Protein AF-A0A2K3J4A5-F1 (afdb_monomer_lite)

pLDDT: mean 82.46, std 16.64, range [32.19, 98.12]

Sequence (317 aa):
MNFMKFYKQIKHLFIRFWRSDNSKVSLLRDVFVAFLFVFIILIALWTYTGQWFAAPMVAIESGSMEHPNPPYGRIGTIDAGDMVLLVKVNNKRDVIPYSTSDYYNYGKKGDVVVYHPDGDVDEDQIIHRAMCWIEVEIENSNTFYTIEEYGIIRQNASEPLYIPECGIWNWAGNSSVVFDGKPGQNHYQKFTHSGFITKGDNPVSNRACDQLGGICDQLVKVEWISGKASGELPWIGTINLFFNDVFGGKDTLKNVHGDSIQCLVILIVILVSIPIGLDLYGYFKNKKEPIENNKPSSEEKPLEKKLDDELFEKFKK

Foldseek 3Di:
DDPVVVVVVVVVVVVCLVPPPDPVSVVVVVVVVVVVVVVVVLVVLCVQAVDNPADQKDAALAQLQPDPDDQQGDDQADAHLKMFGFHAQDDPVVWFAQLRFPDDGRRGGTWWFWFDAQLDPVDDIDIFGFHFKWAWDADPNWIFTDTVSVPGHRHTQQFFDPDVVQVRHGQHPPDQDDDPPDRQVRLSDRAPGIATFTFGNYCVQTVHTCCSNVNHVHHGHSSRTSGITDDMDQNNSLVVVVCCCVPVVDDRNVNHDPSSVVVVVVVVCVVVVVVVVVVVVVVVVVVPDDPPPPDPPPPPDPPVVVVVVVVVVVVPD

Secondary structure (DSSP, 8-state):
--HHHHHHHHHHHHHHHHT---HHHHHHHHHHHHHHHHHHHHHHHHHHH--SSS-SEEE--SGGG--S--TT--TTS--TT-EEEEEPP-SGGGS--TTT--SEETTEES-EEEE-GGG-SSSPPEEEEEEEEEEEEEETTEEEEEEGGGTEEEEETTSPEEEGGGTEEEE-TT-----TTS----------S-EEEEE-S-TTT-SS-HHHHTS-SS-B-GGGEEEEEEEEETTTHHHHHHHHHHHH----GGGS-HHHHHHHHHHHHHHHHHHHHHHHHHHHHHHHS-S-S----TTS-SHHHHHHHHHHHHT--

Radius of gyration: 31.52 Å; chains: 1; bounding box: 50×58×105 Å

Structure (mmCIF, N/CA/C/O backbone):
data_AF-A0A2K3J4A5-F1
#
_entry.id   AF-A0A2K3J4A5-F1
#
loop_
_atom_site.group_PDB
_atom_site.id
_atom_site.type_symbol
_atom_site.label_atom_id
_atom_site.label_alt_id
_atom_site.label_comp_id
_atom_site.label_asym_id
_atom_site.label_entity_id
_atom_site.label_seq_id
_atom_site.pdbx_PDB_ins_code
_atom_site.Cartn_x
_atom_site.Cartn_y
_atom_site.Cartn_z
_atom_site.occupancy
_atom_site.B_iso_or_equiv
_atom_site.auth_seq_id
_atom_site.auth_comp_id
_atom_site.auth_asym_id
_atom_site.auth_atom_id
_atom_site.pdbx_PDB_model_num
ATOM 1 N N . MET A 1 1 ? 15.813 29.195 42.697 1.00 53.03 1 MET A N 1
ATOM 2 C CA . MET A 1 1 ? 14.547 28.526 43.079 1.00 53.03 1 MET A CA 1
ATOM 3 C C . MET A 1 1 ? 14.817 27.027 43.129 1.00 53.03 1 MET A C 1
ATOM 5 O O . MET A 1 1 ? 15.285 26.480 42.144 1.00 53.03 1 MET A O 1
ATOM 9 N N . ASN A 1 2 ? 14.708 26.409 44.308 1.00 71.62 2 ASN A N 1
ATOM 10 C CA . ASN A 1 2 ? 15.314 25.104 44.601 1.00 71.62 2 ASN A CA 1
ATOM 11 C C . ASN A 1 2 ? 14.527 23.965 43.917 1.00 71.62 2 ASN A C 1
ATOM 13 O O . ASN A 1 2 ? 13.342 23.796 44.214 1.00 71.62 2 ASN A O 1
ATOM 17 N N . PHE A 1 3 ? 15.164 23.199 43.022 1.00 73.06 3 PHE A N 1
ATOM 18 C CA . PHE A 1 3 ? 14.554 22.105 42.239 1.00 73.06 3 PHE A CA 1
ATOM 19 C C . PHE A 1 3 ? 13.761 21.126 43.123 1.00 73.06 3 PHE A C 1
ATOM 21 O O . PHE A 1 3 ? 12.664 20.692 42.781 1.00 73.06 3 PHE A O 1
ATOM 28 N N . MET A 1 4 ? 14.256 20.886 44.339 1.00 74.38 4 MET A N 1
ATOM 29 C CA . MET A 1 4 ? 13.609 20.039 45.341 1.00 74.38 4 MET A CA 1
ATOM 30 C C . MET A 1 4 ? 12.290 20.609 45.888 1.00 74.38 4 MET A C 1
ATOM 32 O O . MET A 1 4 ? 11.368 19.842 46.158 1.00 74.38 4 MET A O 1
ATOM 36 N N . LYS A 1 5 ? 12.155 21.938 46.029 1.00 73.19 5 LYS A N 1
ATOM 37 C CA . LYS A 1 5 ? 10.882 22.586 46.415 1.00 73.19 5 LYS A CA 1
ATOM 38 C C . LYS A 1 5 ? 9.861 22.513 45.278 1.00 73.19 5 LYS A C 1
ATOM 40 O O . LYS A 1 5 ? 8.700 22.209 45.538 1.00 73.19 5 LYS A O 1
ATOM 45 N N . PHE A 1 6 ? 10.311 22.728 44.042 1.00 75.06 6 PHE A N 1
ATOM 46 C CA . PHE A 1 6 ? 9.478 22.641 42.841 1.00 75.06 6 PHE A CA 1
ATOM 47 C C . PHE A 1 6 ? 8.934 21.219 42.627 1.00 75.06 6 PHE A C 1
ATOM 49 O O . PHE A 1 6 ? 7.726 21.030 42.504 1.00 75.06 6 PHE A O 1
ATOM 56 N N . TYR A 1 7 ? 9.795 20.200 42.719 1.00 78.38 7 TYR A N 1
ATOM 57 C CA . TYR A 1 7 ? 9.392 18.793 42.629 1.00 78.38 7 TYR A CA 1
ATOM 58 C C . TYR A 1 7 ? 8.371 18.401 43.707 1.00 78.38 7 TYR A C 1
ATOM 60 O O . TYR A 1 7 ? 7.374 17.737 43.422 1.00 78.38 7 TYR A O 1
ATOM 68 N N . LYS A 1 8 ? 8.574 18.847 44.954 1.00 76.12 8 LYS A N 1
ATOM 69 C CA . LYS A 1 8 ? 7.655 18.553 46.066 1.00 76.12 8 LYS A CA 1
ATOM 70 C C . LYS A 1 8 ? 6.287 19.216 45.865 1.00 76.12 8 LYS A C 1
ATOM 72 O O . LYS A 1 8 ? 5.270 18.590 46.159 1.00 76.12 8 LYS A O 1
ATOM 77 N N . GLN A 1 9 ? 6.258 20.441 45.330 1.00 74.44 9 GLN A N 1
ATOM 78 C CA . GLN A 1 9 ? 5.020 21.132 44.954 1.00 74.44 9 GLN A CA 1
ATOM 79 C C . GLN A 1 9 ? 4.285 20.410 43.824 1.00 74.44 9 GLN A C 1
ATOM 81 O O . GLN A 1 9 ? 3.095 20.150 43.975 1.00 74.44 9 GLN A O 1
ATOM 86 N N . ILE A 1 10 ? 4.980 20.013 42.753 1.00 77.00 10 ILE A N 1
ATOM 87 C CA . ILE A 1 10 ? 4.382 19.247 41.648 1.00 77.00 10 ILE A CA 1
ATOM 88 C C . ILE A 1 10 ? 3.826 17.916 42.146 1.00 77.00 10 ILE A C 1
ATOM 90 O O . ILE A 1 10 ? 2.682 17.588 41.852 1.00 77.00 10 ILE A O 1
ATOM 94 N N . LYS A 1 11 ? 4.588 17.170 42.954 1.00 79.44 11 LYS A N 1
ATOM 95 C CA . LYS A 1 11 ? 4.145 15.885 43.512 1.00 79.44 11 LYS A CA 1
ATOM 96 C C . LYS A 1 11 ? 2.878 16.038 44.357 1.00 79.44 11 LYS A C 1
ATOM 98 O O . LYS A 1 11 ? 1.961 15.230 44.243 1.00 79.44 11 LYS A O 1
ATOM 103 N N . HIS A 1 12 ? 2.811 17.074 45.193 1.00 74.56 12 HIS A N 1
ATOM 104 C CA . HIS A 1 12 ? 1.629 17.349 46.006 1.00 74.56 12 HIS A CA 1
ATOM 105 C C . HIS A 1 12 ? 0.425 17.764 45.146 1.00 74.56 12 HIS A C 1
ATOM 107 O O . HIS A 1 12 ? -0.688 17.297 45.383 1.00 74.56 12 HIS A O 1
ATOM 113 N N . LEU A 1 13 ? 0.646 18.592 44.118 1.00 71.62 13 LEU A N 1
ATOM 114 C CA . LEU A 1 13 ? -0.389 18.982 43.158 1.00 71.62 13 LEU A CA 1
ATOM 115 C C . LEU A 1 13 ? -0.913 17.771 42.371 1.00 71.62 13 LEU A C 1
ATOM 117 O O . LEU A 1 13 ? -2.119 17.631 42.210 1.00 71.62 13 LEU A O 1
ATOM 121 N N . PHE A 1 14 ? -0.023 16.867 41.955 1.00 76.75 14 PHE A N 1
ATOM 122 C CA . PHE A 1 14 ? -0.341 15.645 41.216 1.00 76.75 14 PHE A CA 1
ATOM 123 C C . PHE A 1 14 ? -1.180 14.668 42.046 1.00 76.75 14 PHE A C 1
ATOM 125 O O . PHE A 1 14 ? -2.208 14.187 41.580 1.00 76.75 14 PHE A O 1
ATOM 132 N N . ILE A 1 15 ? -0.795 14.418 43.304 1.00 75.44 15 ILE A N 1
ATOM 133 C CA . ILE A 1 15 ? -1.573 13.559 44.213 1.00 75.44 15 ILE A CA 1
ATOM 134 C C . ILE A 1 15 ? -2.952 14.170 44.473 1.00 75.44 15 ILE A C 1
ATOM 136 O O . ILE A 1 15 ? -3.951 13.451 44.464 1.00 75.44 15 ILE A O 1
ATOM 140 N N . ARG A 1 16 ? -3.016 15.492 44.677 1.00 71.56 16 ARG A N 1
ATOM 141 C CA . ARG A 1 16 ? -4.276 16.204 44.907 1.00 71.56 16 ARG A CA 1
ATOM 142 C C . ARG A 1 16 ? -5.171 16.191 43.670 1.00 71.56 16 ARG A C 1
ATOM 144 O O . ARG A 1 16 ? -6.371 16.048 43.829 1.00 71.56 16 ARG A O 1
ATOM 151 N N . PHE A 1 17 ? -4.601 16.306 42.473 1.00 77.19 17 PHE A N 1
ATOM 152 C CA . PHE A 1 17 ? -5.322 16.198 41.205 1.00 77.19 17 PHE A CA 1
ATOM 153 C C . PHE A 1 17 ? -5.895 14.792 40.998 1.00 77.19 17 PHE A C 1
ATOM 155 O O . PHE A 1 17 ? -7.079 14.653 40.712 1.00 77.19 17 PHE A O 1
ATOM 162 N N . TRP A 1 18 ? -5.091 13.745 41.217 1.00 76.75 18 TRP A N 1
ATOM 163 C CA . TRP A 1 18 ? -5.548 12.366 41.029 1.00 76.75 18 TRP A CA 1
ATOM 164 C C . TRP A 1 18 ? -6.617 11.969 42.059 1.00 76.75 18 TRP A C 1
ATOM 166 O O . TRP A 1 18 ? -7.612 11.350 41.701 1.00 76.75 18 TRP A O 1
ATOM 176 N N . ARG A 1 19 ? -6.457 12.368 43.327 1.00 76.38 19 ARG A N 1
ATOM 177 C CA . ARG A 1 19 ? -7.351 11.983 44.436 1.00 76.38 19 ARG A CA 1
ATOM 178 C C . ARG A 1 19 ? -8.469 12.986 44.745 1.00 76.38 19 ARG A C 1
ATOM 180 O O . ARG A 1 19 ? -9.057 12.904 45.815 1.00 76.38 19 ARG A O 1
ATOM 187 N N . SER A 1 20 ? -8.720 13.983 43.896 1.00 76.81 20 SER A N 1
ATOM 188 C CA . SER A 1 20 ? -9.764 14.968 44.199 1.00 76.81 20 SER A CA 1
ATOM 189 C C . SER A 1 20 ? -11.158 14.401 43.935 1.00 76.81 20 SER A C 1
ATOM 191 O O . SER A 1 20 ? -11.449 14.003 42.812 1.00 76.81 20 SER A O 1
ATOM 193 N N . ASP A 1 21 ? -12.037 14.493 44.933 1.00 72.50 21 ASP A N 1
ATOM 194 C CA . ASP A 1 21 ? -13.474 14.197 44.803 1.00 72.50 21 ASP A CA 1
ATOM 195 C C . ASP A 1 21 ? -14.285 15.385 44.236 1.00 72.50 21 ASP A C 1
ATOM 197 O O . ASP A 1 21 ? -15.512 15.352 44.166 1.00 72.50 21 ASP A O 1
ATOM 201 N N . ASN A 1 22 ? -13.621 16.480 43.842 1.00 85.50 22 ASN A N 1
ATOM 202 C CA . ASN A 1 22 ? -14.290 17.645 43.267 1.00 85.50 22 ASN A CA 1
ATOM 203 C C . ASN A 1 22 ? -14.716 17.355 41.820 1.00 85.50 22 ASN A C 1
ATOM 205 O O . ASN A 1 22 ? -13.876 17.030 40.979 1.00 85.50 22 ASN A O 1
ATOM 209 N N . SER A 1 23 ? -15.998 17.562 41.508 1.00 81.81 23 SER A N 1
ATOM 210 C CA . SER A 1 23 ? -16.584 17.287 40.188 1.00 81.81 23 SER A CA 1
ATOM 211 C C . SER A 1 23 ? -15.837 17.951 39.025 1.00 81.81 23 SER A C 1
ATOM 213 O O . SER A 1 23 ? -15.613 17.313 37.998 1.00 81.81 23 SER A O 1
ATOM 215 N N . LYS A 1 24 ? -15.373 19.200 39.188 1.00 85.19 24 LYS A N 1
ATOM 216 C CA . LYS A 1 24 ? -14.607 19.913 38.148 1.00 85.19 24 LYS A CA 1
ATOM 217 C C . LYS A 1 24 ? -13.223 19.302 37.922 1.00 85.19 24 LYS A C 1
ATOM 219 O O . LYS A 1 24 ? -12.748 19.266 36.791 1.00 85.19 24 LYS A O 1
ATOM 224 N N . VAL A 1 25 ? -12.574 18.837 38.993 1.00 83.94 25 VAL A N 1
ATOM 225 C CA . VAL A 1 25 ? -11.239 18.220 38.924 1.00 83.94 25 VAL A CA 1
ATOM 226 C C . VAL A 1 25 ? -11.331 16.811 38.341 1.00 83.94 25 VAL A C 1
ATOM 228 O O . VAL A 1 25 ? -10.484 16.455 37.529 1.00 83.94 25 VAL A O 1
ATOM 231 N N . SER A 1 26 ? -12.385 16.056 38.675 1.00 81.94 26 SER A N 1
ATOM 232 C CA . SER A 1 26 ? -12.667 14.757 38.051 1.00 81.94 26 SER A CA 1
ATOM 233 C C . SER A 1 26 ? -12.867 14.900 36.546 1.00 81.94 26 SER A C 1
ATOM 235 O O . SER A 1 26 ? -12.169 14.241 35.789 1.00 81.94 26 SER A O 1
ATOM 237 N N . LEU A 1 27 ? -13.727 15.825 36.100 1.00 85.75 27 LEU A N 1
ATOM 238 C CA . LEU A 1 27 ? -13.963 16.045 34.670 1.00 85.75 27 LEU A CA 1
ATOM 239 C C . LEU A 1 27 ? -12.672 16.428 33.932 1.00 85.75 27 LEU A C 1
ATOM 241 O O . LEU A 1 27 ? -12.382 15.887 32.868 1.00 85.75 27 LEU A O 1
ATOM 245 N N . LEU A 1 28 ? -11.861 17.324 34.507 1.00 89.25 28 LEU A N 1
ATOM 246 C CA . LEU A 1 28 ? -10.575 17.711 33.921 1.00 89.25 28 LEU A CA 1
ATOM 247 C C . LEU A 1 28 ? -9.589 16.533 33.849 1.00 89.25 28 LEU A C 1
ATOM 249 O O . LEU A 1 28 ? -8.870 16.399 32.859 1.00 89.25 28 LEU A O 1
ATOM 253 N N . ARG A 1 29 ? -9.551 15.681 34.881 1.00 85.94 29 ARG A N 1
ATOM 254 C CA . ARG A 1 29 ? -8.750 14.450 34.896 1.00 85.94 29 ARG A CA 1
ATOM 255 C C . ARG A 1 29 ? -9.202 13.490 33.808 1.00 85.94 29 ARG A C 1
ATOM 257 O O . ARG A 1 29 ? -8.349 12.981 33.094 1.00 85.94 29 ARG A O 1
ATOM 264 N N . ASP A 1 30 ? -10.501 13.277 33.659 1.00 87.81 30 ASP A N 1
ATOM 265 C CA . ASP A 1 30 ? -11.045 12.321 32.696 1.00 87.81 30 ASP A CA 1
ATOM 266 C C . ASP A 1 30 ? -10.759 12.781 31.255 1.00 87.81 30 ASP A C 1
ATOM 268 O O . ASP A 1 30 ? -10.263 12.002 30.441 1.00 87.81 30 ASP A O 1
ATOM 272 N N . VAL A 1 31 ? -10.932 14.079 30.972 1.00 92.00 31 VAL A N 1
ATOM 273 C CA . VAL A 1 31 ? -10.523 14.698 29.700 1.00 92.00 31 VAL A CA 1
ATOM 274 C C . VAL A 1 31 ? -9.019 14.530 29.466 1.00 92.00 31 VAL A C 1
ATOM 276 O O . VAL A 1 31 ? -8.607 14.088 28.396 1.00 92.00 31 VAL A O 1
ATOM 279 N N . PHE A 1 32 ? -8.184 14.830 30.464 1.00 91.25 32 PHE A N 1
ATOM 280 C CA . PHE A 1 32 ? -6.732 14.681 30.348 1.00 91.25 32 PHE A CA 1
ATOM 281 C C . PHE A 1 32 ? -6.304 13.227 30.096 1.00 91.25 32 PHE A C 1
ATOM 283 O O . PHE A 1 32 ? -5.435 12.986 29.262 1.00 91.25 32 PHE A O 1
ATOM 290 N N . VAL A 1 33 ? -6.912 12.256 30.782 1.00 90.19 33 VAL A N 1
ATOM 291 C CA . VAL A 1 33 ? -6.638 10.825 30.582 1.00 90.19 33 VAL A CA 1
ATOM 292 C C . VAL A 1 33 ? -7.043 10.389 29.175 1.00 90.19 33 VAL A C 1
ATOM 294 O O . VAL A 1 33 ? -6.267 9.692 28.525 1.00 90.19 33 VAL A O 1
ATOM 297 N N . ALA A 1 34 ? -8.197 10.838 28.673 1.00 90.38 34 ALA A N 1
ATOM 298 C CA . ALA A 1 34 ? -8.616 10.568 27.299 1.00 90.38 34 ALA A CA 1
ATOM 299 C C . ALA A 1 34 ? -7.615 11.139 26.277 1.00 90.38 34 ALA A C 1
ATOM 301 O O . ALA A 1 34 ? -7.177 10.419 25.379 1.00 90.38 34 ALA A O 1
ATOM 302 N N . PHE A 1 35 ? -7.177 12.391 26.453 1.00 94.25 35 PHE A N 1
ATOM 303 C CA . PHE A 1 35 ? -6.134 12.990 25.612 1.00 94.25 35 PHE A CA 1
ATOM 304 C C . PHE A 1 35 ? -4.814 12.219 25.682 1.00 94.25 35 PHE A C 1
ATOM 306 O O . PHE A 1 35 ? -4.204 11.965 24.646 1.00 94.25 35 PHE A O 1
ATOM 313 N N . LEU A 1 36 ? -4.374 11.824 26.880 1.00 93.38 36 LEU A N 1
ATOM 314 C CA . LEU A 1 36 ? -3.142 11.060 27.065 1.00 93.38 36 LEU A CA 1
ATOM 315 C C . LEU A 1 36 ? -3.220 9.697 26.372 1.00 93.38 36 LEU A C 1
ATOM 317 O O . LEU A 1 36 ? -2.254 9.280 25.740 1.00 93.38 36 LEU A O 1
ATOM 321 N N . PHE A 1 37 ? -4.363 9.018 26.459 1.00 93.44 37 PHE A N 1
ATOM 322 C CA . PHE A 1 37 ? -4.581 7.739 25.794 1.00 93.44 37 PHE A CA 1
ATOM 323 C C . PHE A 1 37 ? -4.487 7.868 24.267 1.00 93.44 37 PHE A C 1
ATOM 325 O O . PHE A 1 37 ? -3.727 7.133 23.638 1.00 93.44 37 PHE A O 1
ATOM 332 N N . VAL A 1 38 ? -5.175 8.854 23.678 1.00 92.19 38 VAL A N 1
ATOM 333 C CA . VAL A 1 38 ? -5.072 9.151 22.237 1.00 92.19 38 VAL A CA 1
ATOM 334 C C . VAL A 1 38 ? -3.631 9.489 21.856 1.00 92.19 38 VAL A C 1
ATOM 336 O O . VAL A 1 38 ? -3.110 8.966 20.876 1.00 92.19 38 VAL A O 1
ATOM 339 N N . PHE A 1 39 ? -2.953 10.311 22.655 1.00 92.81 39 PHE A N 1
ATOM 340 C CA . PHE A 1 39 ? -1.567 10.696 22.410 1.00 92.81 39 PHE A CA 1
ATOM 341 C C . PHE A 1 39 ? -0.606 9.498 22.428 1.00 92.81 39 PHE A C 1
ATOM 343 O O . PHE A 1 39 ? 0.280 9.414 21.581 1.00 92.81 39 PHE A O 1
ATOM 350 N N . ILE A 1 40 ? -0.806 8.538 23.338 1.00 94.81 40 ILE A N 1
ATOM 351 C CA . ILE A 1 40 ? -0.034 7.286 23.377 1.00 94.81 40 ILE A CA 1
ATOM 352 C C . ILE A 1 40 ? -0.249 6.478 22.094 1.00 94.81 40 ILE A C 1
ATOM 354 O O . ILE A 1 40 ? 0.727 5.995 21.522 1.00 94.81 40 ILE A O 1
ATOM 358 N N . ILE A 1 41 ? -1.492 6.360 21.617 1.00 91.88 41 ILE A N 1
ATOM 359 C CA . ILE A 1 41 ? -1.796 5.658 20.361 1.00 91.88 41 ILE A CA 1
ATOM 360 C C . ILE A 1 41 ? -1.112 6.349 19.177 1.00 91.88 41 ILE A C 1
ATOM 362 O O . ILE A 1 41 ? -0.466 5.679 18.374 1.00 91.88 41 ILE A O 1
ATOM 366 N N . LEU A 1 42 ? -1.195 7.679 19.089 1.00 89.88 42 LEU A N 1
ATOM 367 C CA . LEU A 1 42 ? -0.552 8.448 18.020 1.00 89.88 42 LEU A CA 1
ATOM 368 C C . LEU A 1 42 ? 0.974 8.289 18.036 1.00 89.88 42 LEU A C 1
ATOM 370 O O . LEU A 1 42 ? 1.569 8.078 16.984 1.00 89.88 42 LEU A O 1
ATOM 374 N N . ILE A 1 43 ? 1.611 8.318 19.213 1.00 91.88 43 ILE A N 1
ATOM 375 C CA . ILE A 1 43 ? 3.053 8.054 19.339 1.00 91.88 43 ILE A CA 1
ATOM 376 C C . ILE A 1 43 ? 3.391 6.620 18.933 1.00 91.88 43 ILE A C 1
ATOM 378 O O . ILE A 1 43 ? 4.403 6.410 18.267 1.00 91.88 43 ILE A O 1
ATOM 382 N N . ALA A 1 44 ? 2.583 5.633 19.327 1.00 91.19 44 ALA A N 1
ATOM 383 C CA . ALA A 1 44 ? 2.812 4.238 18.963 1.00 91.19 44 ALA A CA 1
ATOM 384 C C . ALA A 1 44 ? 2.727 4.040 17.442 1.00 91.19 44 ALA A C 1
ATOM 386 O O . ALA A 1 44 ? 3.639 3.460 16.852 1.00 91.19 44 ALA A O 1
ATOM 387 N N . LEU A 1 45 ? 1.692 4.596 16.801 1.00 90.25 45 LEU A N 1
ATOM 388 C CA . LEU A 1 45 ? 1.541 4.596 15.345 1.00 90.25 45 LEU A CA 1
ATOM 389 C C . LEU A 1 45 ? 2.701 5.315 14.664 1.00 90.25 45 LEU A C 1
ATOM 391 O O . LEU A 1 45 ? 3.274 4.779 13.720 1.00 90.25 45 LEU A O 1
ATOM 395 N N . TRP A 1 46 ? 3.090 6.489 15.159 1.00 91.00 46 TRP A N 1
ATOM 396 C CA . TRP A 1 46 ? 4.222 7.234 14.619 1.00 91.00 46 TRP A CA 1
ATOM 397 C C . TRP A 1 46 ? 5.537 6.456 14.743 1.00 91.00 46 TRP A C 1
ATOM 399 O O . TRP A 1 46 ? 6.304 6.388 13.789 1.00 91.00 46 TRP A O 1
ATOM 409 N N . THR A 1 47 ? 5.784 5.825 15.891 1.00 92.69 47 THR A N 1
ATOM 410 C CA . THR A 1 47 ? 6.997 5.028 16.129 1.00 92.69 47 THR A CA 1
ATOM 411 C C . THR A 1 47 ? 7.048 3.810 15.209 1.00 92.69 47 THR A C 1
ATOM 413 O O . THR A 1 47 ? 8.121 3.445 14.738 1.00 92.69 47 THR A O 1
ATOM 416 N N . TYR A 1 48 ? 5.896 3.191 14.939 1.00 92.62 48 TYR A N 1
ATOM 417 C CA . TYR A 1 48 ? 5.794 2.033 14.055 1.00 92.62 48 TYR A CA 1
ATOM 418 C C . TYR A 1 48 ? 5.920 2.407 12.569 1.00 92.62 48 TYR A C 1
ATOM 420 O O . TYR A 1 48 ? 6.666 1.774 11.830 1.00 92.62 48 TYR A O 1
ATOM 428 N N . THR A 1 49 ? 5.207 3.447 12.131 1.00 92.50 49 THR A N 1
ATOM 429 C CA . THR A 1 49 ? 5.107 3.838 10.712 1.00 92.50 49 THR A CA 1
ATOM 430 C C . THR A 1 49 ? 6.199 4.802 10.258 1.00 92.50 49 THR A C 1
ATOM 432 O O . THR A 1 49 ? 6.517 4.867 9.073 1.00 92.50 49 THR A O 1
ATOM 435 N N . GLY A 1 50 ? 6.767 5.594 11.167 1.00 90.75 50 GLY A N 1
ATOM 436 C CA . GLY A 1 50 ? 7.658 6.707 10.840 1.00 90.75 50 GLY A CA 1
ATOM 437 C C . GLY A 1 50 ? 6.953 7.919 10.209 1.00 90.75 50 GLY A C 1
ATOM 438 O O . GLY A 1 50 ? 7.633 8.846 9.761 1.00 90.75 50 GLY A O 1
ATOM 439 N N . GLN A 1 51 ? 5.615 7.939 10.172 1.00 86.50 51 GLN A N 1
ATOM 440 C CA . GLN A 1 51 ? 4.795 8.982 9.544 1.00 86.50 51 GLN A CA 1
ATOM 441 C C . GLN A 1 51 ? 4.239 9.935 10.619 1.00 86.50 51 GLN A C 1
ATOM 443 O O . GLN A 1 51 ? 3.307 9.588 11.335 1.00 86.50 51 GLN A O 1
ATOM 448 N N . TRP A 1 52 ? 4.841 11.120 10.807 1.00 70.38 52 TRP A N 1
ATOM 449 C CA . TRP A 1 52 ? 4.426 12.049 11.885 1.00 70.38 52 TRP A CA 1
ATOM 450 C C . TRP A 1 52 ? 3.128 12.807 11.547 1.00 70.38 52 TRP A C 1
ATOM 452 O O . TRP A 1 52 ? 2.289 13.008 12.419 1.00 70.38 52 TRP A O 1
ATOM 462 N N . PHE A 1 53 ? 2.964 13.242 10.292 1.00 69.69 53 PHE A N 1
ATOM 463 C CA . PHE A 1 53 ? 1.806 14.037 9.839 1.00 69.69 53 PHE A CA 1
ATOM 464 C C . PHE A 1 53 ? 1.114 13.482 8.586 1.00 69.69 53 PHE A C 1
ATOM 466 O O . PHE A 1 53 ? 0.077 14.008 8.193 1.00 69.69 53 PHE A O 1
ATOM 473 N N . ALA A 1 54 ? 1.675 12.452 7.949 1.00 73.00 54 ALA A N 1
ATOM 474 C CA . ALA A 1 54 ? 1.025 11.785 6.827 1.00 73.00 54 ALA A CA 1
ATOM 475 C C . ALA A 1 54 ? -0.001 10.773 7.346 1.00 73.00 54 ALA A C 1
ATOM 477 O O . ALA A 1 54 ? 0.157 10.261 8.456 1.00 73.00 54 ALA A O 1
ATOM 478 N N . ALA A 1 55 ? -1.030 10.481 6.547 1.00 74.56 55 ALA A N 1
ATOM 479 C CA . ALA A 1 55 ? -2.012 9.453 6.869 1.00 74.56 55 ALA A CA 1
ATOM 480 C C . ALA A 1 55 ? -1.289 8.102 7.051 1.00 74.56 55 ALA A C 1
ATOM 482 O O . ALA A 1 55 ? -0.773 7.552 6.078 1.00 74.56 55 ALA A O 1
ATOM 483 N N . PRO A 1 56 ? -1.212 7.558 8.281 1.00 82.12 56 PRO A N 1
ATOM 484 C CA . PRO A 1 56 ? -0.459 6.335 8.548 1.00 82.12 56 PRO A CA 1
ATOM 485 C C . PRO A 1 56 ? -1.211 5.087 8.073 1.00 82.12 56 PRO A C 1
ATOM 487 O O . PRO A 1 56 ? -0.703 3.980 8.224 1.00 82.12 56 PRO A O 1
ATOM 490 N N . MET A 1 57 ? -2.434 5.253 7.564 1.00 90.00 57 MET A N 1
ATOM 491 C CA . MET A 1 57 ? -3.326 4.190 7.123 1.00 90.00 57 MET A CA 1
ATOM 492 C C . MET A 1 57 ? -4.137 4.640 5.912 1.00 90.00 57 MET A C 1
ATOM 494 O O . MET A 1 57 ? -4.531 5.805 5.839 1.00 90.00 57 MET A O 1
ATOM 498 N N . VAL A 1 58 ? -4.440 3.701 5.019 1.00 91.44 58 VAL A N 1
ATOM 499 C CA . VAL A 1 58 ? -5.307 3.905 3.849 1.00 91.44 58 VAL A CA 1
ATOM 500 C C . VAL A 1 58 ? -6.407 2.851 3.806 1.00 91.44 58 VAL A C 1
ATOM 502 O O . VAL A 1 58 ? -6.199 1.718 4.241 1.00 91.44 58 VAL A O 1
ATOM 505 N N . ALA A 1 59 ? -7.586 3.235 3.315 1.00 92.56 59 ALA A N 1
ATOM 506 C CA . ALA A 1 59 ? -8.686 2.308 3.062 1.00 92.56 59 ALA A CA 1
ATOM 507 C C . ALA A 1 59 ? -8.586 1.770 1.630 1.00 92.56 59 ALA A C 1
ATOM 509 O O . ALA A 1 59 ? -8.308 2.530 0.705 1.00 92.56 59 ALA A O 1
ATOM 510 N N . ILE A 1 60 ? -8.814 0.473 1.452 1.00 92.06 60 ILE A N 1
ATOM 511 C CA . ILE A 1 60 ? -8.703 -0.183 0.147 1.00 92.06 60 ILE A CA 1
ATOM 512 C C . ILE A 1 60 ? -10.024 -0.058 -0.604 1.00 92.06 60 ILE A C 1
ATOM 514 O O . ILE A 1 60 ? -11.020 -0.655 -0.205 1.00 92.06 60 ILE A O 1
ATOM 518 N N . GLU A 1 61 ? -10.031 0.715 -1.691 1.00 89.19 61 GLU A N 1
ATOM 519 C CA . GLU A 1 61 ? -11.258 1.037 -2.436 1.00 89.19 61 GLU A CA 1
ATOM 520 C C . GLU A 1 61 ? -11.599 0.029 -3.548 1.00 89.19 61 GLU A C 1
ATOM 522 O O . GLU A 1 61 ? -12.745 -0.032 -4.000 1.00 89.19 61 GLU A O 1
ATOM 527 N N . SER A 1 62 ? -10.618 -0.746 -4.028 1.00 88.31 62 SER A N 1
ATOM 528 C CA . SER A 1 62 ? -10.778 -1.612 -5.202 1.00 88.31 62 SER A CA 1
ATOM 529 C C . SER A 1 62 ? -10.178 -3.002 -5.013 1.00 88.31 62 SER A C 1
ATOM 531 O O . SER A 1 62 ? -9.243 -3.194 -4.239 1.00 88.31 62 SER A O 1
ATOM 533 N N . GLY A 1 63 ? -10.689 -3.959 -5.787 1.00 86.75 63 GLY A N 1
ATOM 534 C CA . GLY A 1 63 ? -10.247 -5.350 -5.763 1.00 86.75 63 GLY A CA 1
ATOM 535 C C . GLY A 1 63 ? -8.999 -5.655 -6.600 1.00 86.75 63 GLY A C 1
ATOM 536 O O . GLY A 1 63 ? -8.798 -6.804 -6.992 1.00 86.75 63 GLY A O 1
ATOM 537 N N . SER A 1 64 ? -8.163 -4.664 -6.938 1.00 88.94 64 SER A N 1
ATOM 538 C CA . SER A 1 64 ? -6.962 -4.884 -7.770 1.00 88.94 64 SER A CA 1
ATOM 539 C C . SER A 1 64 ? -5.893 -5.741 -7.081 1.00 88.94 64 SER A C 1
ATOM 541 O O . SER A 1 64 ? -5.067 -6.370 -7.746 1.00 88.94 64 SER A O 1
ATOM 543 N N . MET A 1 65 ? -5.930 -5.801 -5.750 1.00 91.19 65 MET A N 1
ATOM 544 C CA . MET A 1 65 ? -5.047 -6.622 -4.922 1.00 91.19 65 MET A CA 1
ATOM 545 C C . MET A 1 65 ? -5.674 -7.953 -4.487 1.00 91.19 65 MET A C 1
ATOM 547 O O . MET A 1 65 ? -4.991 -8.774 -3.880 1.00 91.19 65 MET A O 1
ATOM 551 N N . GLU A 1 66 ? -6.933 -8.205 -4.858 1.00 87.38 66 GLU A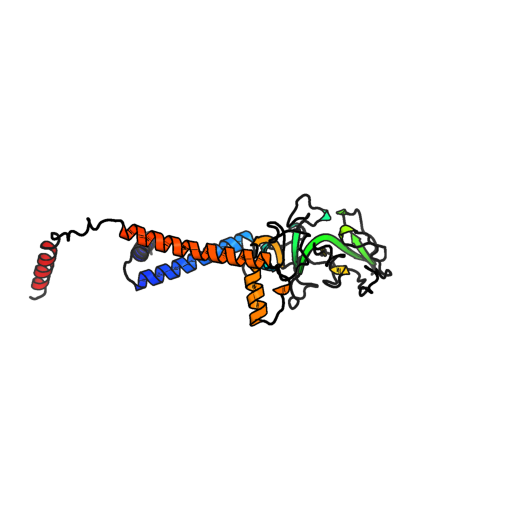 N 1
ATOM 552 C CA . GLU A 1 66 ? -7.660 -9.400 -4.431 1.00 87.38 66 GLU A CA 1
ATOM 553 C C . GLU A 1 66 ? -7.082 -10.684 -5.030 1.00 87.38 66 GLU A C 1
ATOM 555 O O . GLU A 1 66 ? -6.675 -10.765 -6.196 1.00 87.38 66 GLU A O 1
ATOM 560 N N . HIS A 1 67 ? -7.125 -11.744 -4.231 1.00 81.25 67 HIS A N 1
ATOM 561 C CA . HIS A 1 67 ? -6.760 -13.088 -4.654 1.00 81.25 67 HIS A CA 1
ATOM 562 C C . HIS A 1 67 ? -8.005 -13.967 -4.837 1.00 81.25 67 HIS A C 1
ATOM 564 O O . HIS A 1 67 ? -9.002 -13.793 -4.140 1.00 81.25 67 HIS A O 1
ATOM 570 N N . PRO A 1 68 ? -7.970 -14.959 -5.745 1.00 71.38 68 PRO A N 1
ATOM 571 C CA . PRO A 1 68 ? -9.127 -15.809 -5.984 1.00 71.38 68 PRO A CA 1
ATOM 572 C C . PRO A 1 68 ? -9.544 -16.605 -4.736 1.00 71.38 68 PRO A C 1
ATOM 574 O O . PRO A 1 68 ? -8.720 -17.257 -4.090 1.00 71.38 68 PRO A O 1
ATOM 577 N N . ASN A 1 69 ? -10.857 -16.623 -4.489 1.00 65.19 69 ASN A N 1
ATOM 578 C CA . ASN A 1 69 ? -11.576 -17.484 -3.544 1.00 65.19 69 ASN A CA 1
ATOM 579 C C . ASN A 1 69 ? -11.065 -17.473 -2.087 1.00 65.19 69 ASN A C 1
ATOM 581 O O . ASN A 1 69 ? -10.442 -18.439 -1.616 1.00 65.19 69 ASN A O 1
ATOM 585 N N . PRO A 1 70 ? -11.470 -16.453 -1.322 1.00 55.72 70 PRO A N 1
ATOM 586 C CA . PRO A 1 70 ? -11.833 -16.681 0.071 1.00 55.72 70 PRO A CA 1
ATOM 587 C C . PRO A 1 70 ? -13.243 -16.180 0.416 1.00 55.72 70 PRO A C 1
ATOM 589 O O . PRO A 1 70 ? -13.578 -15.047 0.092 1.00 55.72 70 PRO A O 1
ATOM 592 N N . PRO A 1 71 ? -14.070 -16.984 1.108 1.00 53.66 71 PRO A N 1
ATOM 593 C CA . PRO A 1 71 ? -15.214 -16.430 1.814 1.00 53.66 71 PRO A CA 1
ATOM 594 C C . PRO A 1 71 ? -14.683 -15.591 2.991 1.00 53.66 71 PRO A C 1
ATOM 596 O O . PRO A 1 71 ? -13.814 -16.065 3.726 1.00 53.66 71 PRO A O 1
ATOM 599 N N . TYR A 1 72 ? -15.225 -14.388 3.168 1.00 60.31 72 TYR A N 1
ATOM 600 C CA . TYR A 1 72 ? -14.987 -13.409 4.244 1.00 60.31 72 TYR A CA 1
ATOM 601 C C . TYR A 1 72 ? -13.738 -12.513 4.125 1.00 60.31 72 TYR A C 1
ATOM 603 O O . TYR A 1 72 ? -13.375 -11.861 5.110 1.00 60.31 72 TYR A O 1
ATOM 611 N N . GLY A 1 73 ? -13.087 -12.471 2.957 1.00 63.31 73 GLY A N 1
ATOM 612 C CA . GLY A 1 73 ? -11.751 -11.878 2.815 1.00 63.31 73 GLY A CA 1
ATOM 613 C C . GLY A 1 73 ? -10.686 -12.728 3.523 1.00 63.31 73 GLY A C 1
ATOM 614 O O . GLY A 1 73 ? -10.974 -13.482 4.461 1.00 63.31 73 GLY A O 1
ATOM 615 N N . ARG A 1 74 ? -9.441 -12.702 3.050 1.00 71.44 74 ARG A N 1
ATOM 616 C CA . ARG A 1 74 ? -8.358 -13.478 3.674 1.00 71.44 74 ARG A CA 1
ATOM 617 C C . ARG A 1 74 ? -7.593 -12.588 4.638 1.00 71.44 74 ARG A C 1
ATOM 619 O O . ARG A 1 74 ? -6.968 -11.621 4.239 1.00 71.44 74 ARG A O 1
ATOM 626 N N . ILE A 1 75 ? -7.552 -12.996 5.906 1.00 73.81 75 ILE A N 1
ATOM 627 C CA . ILE A 1 75 ? -6.555 -12.446 6.827 1.00 73.81 75 ILE A CA 1
ATOM 628 C C . ILE A 1 75 ? -5.169 -12.774 6.252 1.00 73.81 75 ILE A C 1
ATOM 630 O O . ILE A 1 75 ? -4.850 -13.941 5.996 1.00 73.81 75 ILE A O 1
ATOM 634 N N . GLY A 1 76 ? -4.358 -11.747 6.054 1.00 78.81 76 GLY A N 1
ATOM 635 C CA . GLY A 1 76 ? -3.061 -11.783 5.403 1.00 78.81 76 GLY A CA 1
ATOM 636 C C . GLY A 1 76 ? -3.124 -11.550 3.895 1.00 78.81 76 GLY A C 1
ATOM 637 O O . GLY A 1 76 ? -2.204 -12.004 3.210 1.00 78.81 76 GLY A O 1
ATOM 638 N N . THR A 1 77 ? -4.172 -10.908 3.371 1.00 86.44 77 THR A N 1
ATOM 639 C CA . THR A 1 77 ? -4.267 -10.370 2.002 1.00 86.44 77 THR A CA 1
ATOM 640 C C . THR A 1 77 ? -4.899 -8.981 2.014 1.00 86.44 77 THR A C 1
ATOM 642 O O . THR A 1 77 ? -5.504 -8.579 2.994 1.00 86.44 77 THR A O 1
ATOM 645 N N . ILE A 1 78 ? -4.736 -8.232 0.923 1.00 88.69 78 ILE A N 1
ATOM 646 C CA . ILE A 1 78 ? -5.315 -6.892 0.790 1.00 88.69 78 ILE A CA 1
ATOM 647 C C . ILE A 1 78 ? -6.594 -7.016 -0.032 1.00 88.69 78 ILE A C 1
ATOM 649 O O . ILE A 1 78 ? -6.519 -7.152 -1.255 1.00 88.69 78 ILE A O 1
ATOM 653 N N . ASP A 1 79 ? -7.740 -6.951 0.640 1.00 90.00 79 ASP A N 1
ATOM 654 C CA . ASP A 1 79 ? -9.054 -7.008 0.007 1.00 90.00 79 ASP A CA 1
ATOM 655 C C . ASP A 1 79 ? -9.762 -5.641 0.082 1.00 90.00 79 ASP A C 1
ATOM 657 O O . ASP A 1 79 ? -9.457 -4.781 0.919 1.00 90.00 79 ASP A O 1
ATOM 661 N N . ALA A 1 80 ? -10.721 -5.405 -0.819 1.00 89.62 80 ALA A N 1
ATOM 662 C CA . ALA A 1 80 ? -11.528 -4.191 -0.775 1.00 89.62 80 ALA A CA 1
ATOM 663 C C . ALA A 1 80 ? -12.295 -4.097 0.557 1.00 89.62 80 ALA A C 1
ATOM 665 O O . ALA A 1 80 ? -12.952 -5.047 0.989 1.00 89.62 80 ALA A O 1
ATOM 666 N N . GLY A 1 81 ? -12.235 -2.928 1.198 1.00 89.06 81 GLY A N 1
ATOM 667 C CA . GLY A 1 81 ? -12.819 -2.702 2.522 1.00 89.06 81 GLY A CA 1
ATOM 668 C C . GLY A 1 81 ? -11.866 -2.941 3.696 1.00 89.06 81 GLY A C 1
ATOM 669 O O . GLY A 1 81 ? -12.252 -2.679 4.838 1.00 89.06 81 GLY A O 1
ATOM 670 N N . ASP A 1 82 ? -10.622 -3.350 3.457 1.00 92.25 82 ASP A N 1
ATOM 671 C CA . ASP A 1 82 ? -9.592 -3.392 4.495 1.00 92.25 82 ASP A CA 1
ATOM 672 C C . ASP A 1 82 ? -8.968 -2.015 4.740 1.00 92.25 82 ASP A C 1
ATOM 674 O O . ASP A 1 82 ? -9.084 -1.084 3.934 1.00 92.25 82 ASP A O 1
ATOM 678 N N . MET A 1 83 ? -8.300 -1.873 5.884 1.00 92.81 83 MET A N 1
ATOM 679 C CA . MET A 1 83 ? -7.437 -0.730 6.167 1.00 92.81 83 MET A CA 1
ATOM 680 C C . MET A 1 83 ? -5.995 -1.198 6.345 1.00 92.81 83 MET A C 1
ATOM 682 O O . MET A 1 83 ? -5.728 -2.116 7.113 1.00 92.81 83 MET A O 1
ATOM 686 N N . VAL A 1 84 ? -5.058 -0.561 5.649 1.00 93.19 84 VAL A N 1
ATOM 687 C CA . VAL A 1 84 ? -3.650 -0.975 5.613 1.00 93.19 84 VAL A CA 1
ATOM 688 C C . VAL A 1 84 ? -2.772 0.113 6.209 1.00 93.19 84 VAL A C 1
ATOM 690 O O . VAL A 1 84 ? -2.904 1.285 5.860 1.00 93.19 84 VAL A O 1
ATOM 693 N N . LEU A 1 85 ? -1.871 -0.278 7.109 1.00 94.00 85 LEU A N 1
ATOM 694 C CA . LEU A 1 85 ? -0.879 0.602 7.724 1.00 94.00 85 LEU A CA 1
ATOM 695 C C . LEU A 1 85 ? 0.282 0.862 6.760 1.00 94.00 85 LEU A C 1
ATOM 697 O O . LEU A 1 85 ? 0.785 -0.058 6.118 1.00 94.00 85 LEU A O 1
ATOM 701 N N . LEU A 1 86 ? 0.742 2.109 6.692 1.00 94.88 86 LEU A N 1
ATOM 702 C CA . LEU A 1 86 ? 1.812 2.541 5.799 1.00 94.88 86 LEU A CA 1
ATOM 703 C C . LEU A 1 86 ? 3.077 2.884 6.576 1.00 94.88 86 LEU A C 1
ATOM 705 O O . LEU A 1 86 ? 3.124 3.859 7.322 1.00 94.88 86 LEU A O 1
ATOM 709 N N . VAL A 1 87 ? 4.133 2.108 6.354 1.00 95.25 87 VAL A N 1
ATOM 710 C CA . VAL A 1 87 ? 5.478 2.388 6.862 1.00 95.25 87 VAL A CA 1
ATOM 711 C C . VAL A 1 87 ? 6.230 3.247 5.854 1.00 95.25 87 VAL A C 1
ATOM 713 O O . VAL A 1 87 ? 6.207 2.993 4.650 1.00 95.25 87 VAL A O 1
ATOM 716 N N . LYS A 1 88 ? 6.910 4.281 6.342 1.00 95.19 88 LYS A N 1
ATOM 717 C CA . LYS A 1 88 ? 7.652 5.227 5.513 1.00 95.19 88 LYS A CA 1
ATOM 718 C C . LYS A 1 88 ? 8.764 4.538 4.720 1.00 95.19 88 LYS A C 1
ATOM 720 O O . LYS A 1 88 ? 9.572 3.801 5.280 1.00 95.19 88 LYS A O 1
ATOM 725 N N . VAL A 1 89 ? 8.835 4.859 3.432 1.00 95.56 89 VAL A N 1
ATOM 726 C CA . VAL A 1 89 ? 9.917 4.462 2.526 1.00 95.56 89 VAL A CA 1
ATOM 727 C C . VAL A 1 89 ? 10.808 5.681 2.310 1.00 95.56 89 VAL A C 1
ATOM 729 O O . VAL A 1 89 ? 10.325 6.732 1.904 1.00 95.56 89 VAL A O 1
ATOM 732 N N . ASN A 1 90 ? 12.102 5.572 2.614 1.00 94.62 90 ASN A N 1
ATOM 733 C CA . ASN A 1 90 ? 13.062 6.660 2.400 1.00 94.62 90 ASN A CA 1
ATOM 734 C C . ASN A 1 90 ? 13.992 6.367 1.219 1.00 94.62 90 ASN A C 1
ATOM 736 O O . ASN A 1 90 ? 14.486 7.294 0.585 1.00 94.62 90 ASN A O 1
ATOM 740 N N . ASN A 1 91 ? 14.259 5.088 0.935 1.00 96.31 91 ASN A N 1
ATOM 741 C CA . ASN A 1 91 ? 15.182 4.656 -0.114 1.00 96.31 91 ASN A CA 1
ATOM 742 C C . ASN A 1 91 ? 14.672 3.404 -0.837 1.00 96.31 91 ASN A C 1
ATOM 744 O O . ASN A 1 91 ? 13.874 2.646 -0.290 1.00 96.31 91 ASN A O 1
ATOM 748 N N . LYS A 1 92 ? 15.238 3.105 -2.021 1.00 95.12 92 LYS A N 1
ATOM 749 C CA . LYS A 1 92 ? 14.902 1.885 -2.787 1.00 95.12 92 LYS A CA 1
ATOM 750 C C . LYS A 1 92 ? 15.058 0.595 -1.972 1.00 95.12 92 LYS A C 1
ATOM 752 O O . LYS A 1 92 ? 14.311 -0.347 -2.167 1.00 95.12 92 LYS A O 1
ATOM 757 N N . ARG A 1 93 ? 16.014 0.564 -1.036 1.00 95.81 93 ARG A N 1
ATOM 758 C CA . ARG A 1 93 ? 16.319 -0.613 -0.202 1.00 95.81 93 ARG A CA 1
ATOM 759 C C . ARG A 1 93 ? 15.256 -0.915 0.855 1.00 95.81 93 ARG A C 1
ATOM 761 O O . ARG A 1 93 ? 15.268 -2.009 1.405 1.00 95.81 93 ARG A O 1
ATOM 768 N N . ASP A 1 94 ? 14.370 0.035 1.148 1.00 96.56 94 ASP A N 1
ATOM 769 C CA . ASP A 1 94 ? 13.312 -0.155 2.145 1.00 96.56 94 ASP A CA 1
ATOM 770 C C . ASP A 1 94 ? 12.140 -0.980 1.579 1.00 96.56 94 ASP A C 1
ATOM 772 O O . ASP A 1 94 ? 11.285 -1.437 2.339 1.00 96.56 94 ASP A O 1
ATOM 776 N N . VAL A 1 95 ? 12.102 -1.181 0.258 1.00 97.69 95 VAL A N 1
ATOM 777 C CA . VAL A 1 95 ? 11.096 -1.968 -0.461 1.00 97.69 95 VAL A CA 1
ATOM 778 C C . VAL A 1 95 ? 11.785 -3.180 -1.072 1.00 97.69 95 VAL A C 1
ATOM 780 O O . VAL A 1 95 ? 12.719 -3.036 -1.860 1.00 97.69 95 VAL A O 1
ATOM 783 N N . ILE A 1 96 ? 11.322 -4.377 -0.722 1.00 97.56 96 ILE A N 1
ATOM 784 C CA . ILE A 1 96 ? 11.845 -5.626 -1.280 1.00 97.56 96 ILE A CA 1
ATOM 785 C C . ILE A 1 96 ? 10.873 -6.092 -2.372 1.00 97.56 96 ILE A C 1
ATOM 787 O O . ILE A 1 96 ? 9.777 -6.550 -2.043 1.00 97.56 96 ILE A O 1
ATOM 791 N N . PRO A 1 97 ? 11.215 -5.951 -3.664 1.00 97.56 97 PRO A N 1
ATOM 792 C CA . PRO A 1 97 ? 10.311 -6.303 -4.752 1.00 97.56 97 PRO A CA 1
ATOM 793 C C . PRO A 1 97 ? 10.102 -7.819 -4.881 1.00 97.56 97 PRO A C 1
ATOM 795 O O . PRO A 1 97 ? 10.875 -8.629 -4.370 1.00 97.56 97 PRO A O 1
ATOM 798 N N . TYR A 1 98 ? 9.062 -8.209 -5.617 1.00 97.19 98 TYR A N 1
ATOM 799 C CA . TYR A 1 98 ? 8.730 -9.601 -5.926 1.00 97.19 98 TYR A CA 1
ATOM 800 C C . TYR A 1 98 ? 9.929 -10.386 -6.485 1.00 97.19 98 TYR A C 1
ATOM 802 O O . TYR A 1 98 ? 10.147 -11.527 -6.080 1.00 97.19 98 TYR A O 1
ATOM 810 N N . SER A 1 99 ? 10.714 -9.775 -7.379 1.00 95.94 99 SER A N 1
ATOM 811 C CA . SER A 1 99 ? 11.848 -10.414 -8.056 1.00 95.94 99 SER A CA 1
ATOM 812 C C . SER A 1 99 ? 12.991 -10.825 -7.123 1.00 95.94 99 SER A C 1
ATOM 814 O O . SER A 1 99 ? 13.686 -11.791 -7.424 1.00 95.94 99 SER A O 1
ATOM 816 N N . THR A 1 100 ? 13.183 -10.133 -5.994 1.00 95.56 100 THR A N 1
ATOM 817 C CA . THR A 1 100 ? 14.259 -10.421 -5.022 1.00 95.56 100 THR A CA 1
ATOM 818 C C . THR A 1 100 ? 13.768 -11.050 -3.725 1.00 95.56 100 THR A C 1
ATOM 820 O O . THR A 1 100 ? 14.579 -11.470 -2.904 1.00 95.56 100 THR A O 1
ATOM 823 N N . SER A 1 101 ? 12.456 -11.079 -3.493 1.00 96.00 101 SER A N 1
ATOM 824 C CA . SER A 1 101 ? 11.916 -11.461 -2.194 1.00 96.00 101 SER A CA 1
ATOM 825 C C . SER A 1 101 ? 11.887 -12.976 -1.967 1.00 96.00 101 SER A C 1
ATOM 827 O O . SER A 1 101 ? 11.368 -13.764 -2.770 1.00 96.00 101 SER A O 1
ATOM 829 N N . ASP A 1 102 ? 12.356 -13.363 -0.782 1.00 94.88 102 ASP A N 1
ATOM 830 C CA . ASP A 1 102 ? 12.265 -14.725 -0.252 1.00 94.88 102 ASP A CA 1
ATOM 831 C C . ASP A 1 102 ? 11.106 -14.919 0.735 1.00 94.88 102 ASP A C 1
ATOM 833 O O . ASP A 1 102 ? 10.835 -16.045 1.158 1.00 94.88 102 ASP A O 1
ATOM 837 N N . TYR A 1 103 ? 10.391 -13.850 1.092 1.00 93.81 103 TYR A N 1
ATOM 838 C CA . TYR A 1 103 ? 9.241 -13.914 1.993 1.00 93.81 103 TYR A CA 1
ATOM 839 C C . TYR A 1 103 ? 7.939 -13.594 1.267 1.00 93.81 103 TYR A C 1
ATOM 841 O O . TYR A 1 103 ? 7.920 -13.008 0.187 1.00 93.81 103 TYR A O 1
ATOM 849 N N . TYR A 1 104 ? 6.834 -13.987 1.894 1.00 91.75 104 TYR A N 1
ATOM 850 C CA . TYR A 1 104 ? 5.489 -13.693 1.425 1.00 91.75 104 TYR A CA 1
ATOM 851 C C . TYR A 1 104 ? 4.882 -12.583 2.274 1.00 91.75 104 TYR A C 1
ATOM 853 O O . TYR A 1 104 ? 4.979 -12.611 3.500 1.00 91.75 104 TYR A O 1
ATOM 861 N N . ASN A 1 105 ? 4.247 -11.628 1.609 1.00 91.81 105 ASN A N 1
ATOM 862 C CA . ASN A 1 105 ? 3.481 -10.553 2.208 1.00 91.81 105 ASN A CA 1
ATOM 863 C C . ASN A 1 105 ? 2.196 -10.355 1.400 1.00 91.81 105 ASN A C 1
ATOM 865 O O . ASN A 1 105 ? 2.232 -10.271 0.166 1.00 91.81 105 ASN A O 1
ATOM 869 N N . TYR A 1 106 ? 1.061 -10.318 2.091 1.00 91.19 106 TYR A N 1
ATOM 870 C CA . TYR A 1 106 ? -0.264 -10.257 1.472 1.00 91.19 106 TYR A CA 1
ATOM 871 C C . TYR A 1 106 ? -0.474 -11.345 0.403 1.00 91.19 106 TYR A C 1
ATOM 873 O O . TYR A 1 106 ? -0.731 -11.050 -0.755 1.00 91.19 106 TYR A O 1
ATOM 881 N N . GLY A 1 107 ? -0.226 -12.613 0.744 1.00 88.62 107 GLY A N 1
ATOM 882 C CA . GLY A 1 107 ? -0.464 -13.760 -0.148 1.00 88.62 107 GLY A CA 1
ATOM 883 C C . GLY A 1 107 ? 0.562 -14.027 -1.266 1.00 88.62 107 GLY A C 1
ATOM 884 O O . GLY A 1 107 ? 0.552 -15.124 -1.829 1.00 88.62 107 GLY A O 1
ATOM 885 N N . LYS A 1 108 ? 1.486 -13.107 -1.575 1.00 91.44 108 LYS A N 1
ATOM 886 C CA . LYS A 1 108 ? 2.539 -13.289 -2.602 1.00 91.44 108 LYS A CA 1
ATOM 887 C C . LYS A 1 108 ? 3.895 -12.733 -2.162 1.00 91.44 108 LYS A C 1
ATOM 889 O O . LYS A 1 108 ? 4.014 -12.133 -1.104 1.00 91.44 108 LYS A O 1
ATOM 894 N N . LYS A 1 109 ? 4.940 -12.965 -2.959 1.00 95.69 109 LYS A N 1
ATOM 895 C CA . LYS A 1 109 ? 6.303 -12.506 -2.662 1.00 95.69 109 LYS A CA 1
ATOM 896 C C . LYS A 1 109 ? 6.459 -10.989 -2.732 1.00 95.69 109 LYS A C 1
ATOM 898 O O . LYS A 1 109 ? 5.844 -10.345 -3.578 1.00 95.69 109 LYS A O 1
ATOM 903 N N . GLY A 1 110 ? 7.341 -10.440 -1.906 1.00 96.50 110 GLY A N 1
ATOM 904 C CA . GLY A 1 110 ? 7.726 -9.029 -1.959 1.00 96.50 110 GLY A CA 1
ATOM 905 C C . GLY A 1 110 ? 6.721 -8.072 -1.333 1.00 96.50 110 GLY A C 1
ATOM 906 O O . GLY A 1 110 ? 5.672 -8.465 -0.828 1.00 96.50 110 GLY A O 1
ATOM 907 N N . ASP A 1 111 ? 7.082 -6.800 -1.349 1.00 97.62 111 ASP A N 1
ATOM 908 C CA . ASP A 1 111 ? 6.361 -5.725 -0.689 1.00 97.62 111 ASP A CA 1
ATOM 909 C C . ASP A 1 111 ? 5.288 -5.090 -1.577 1.00 97.62 111 ASP A C 1
ATOM 911 O O . ASP A 1 111 ? 5.406 -5.018 -2.803 1.00 97.62 111 ASP A O 1
ATOM 915 N N . VAL A 1 112 ? 4.247 -4.579 -0.921 1.00 97.38 112 VAL A N 1
ATOM 916 C CA . VAL A 1 112 ? 3.191 -3.770 -1.534 1.00 97.38 112 VAL A CA 1
ATOM 917 C C . VAL A 1 112 ? 3.420 -2.312 -1.162 1.00 97.38 112 VAL A C 1
ATOM 919 O O . VAL A 1 112 ? 3.673 -1.992 0.002 1.00 97.38 112 VAL A O 1
ATOM 922 N N . VAL A 1 113 ? 3.354 -1.428 -2.150 1.00 97.50 113 VAL A N 1
ATOM 923 C CA . VAL A 1 113 ? 3.576 0.009 -1.990 1.00 97.50 113 VAL A CA 1
ATOM 924 C C . VAL A 1 113 ? 2.307 0.774 -2.328 1.00 97.50 113 VAL A C 1
ATOM 926 O O . VAL A 1 113 ? 1.556 0.383 -3.219 1.00 97.50 113 VAL A O 1
ATOM 929 N N . VAL A 1 114 ? 2.088 1.867 -1.604 1.00 96.50 114 VAL A N 1
ATOM 930 C CA . VAL A 1 114 ? 1.057 2.860 -1.898 1.00 96.50 114 VAL A CA 1
ATOM 931 C C . VAL A 1 114 ? 1.744 4.093 -2.446 1.00 96.50 114 VAL A C 1
ATOM 933 O O . VAL A 1 114 ? 2.662 4.609 -1.804 1.00 96.50 114 VAL A O 1
ATOM 936 N N . TYR A 1 115 ? 1.338 4.543 -3.626 1.00 96.44 115 TYR A N 1
ATOM 937 C CA . TYR A 1 115 ? 2.004 5.629 -4.333 1.00 96.44 115 TYR A CA 1
ATOM 938 C C . TYR A 1 115 ? 1.021 6.498 -5.119 1.00 96.44 115 TYR A C 1
ATOM 940 O O . TYR A 1 115 ? -0.106 6.090 -5.397 1.00 96.44 115 TYR A O 1
ATOM 948 N N . HIS A 1 116 ? 1.478 7.696 -5.466 1.00 96.06 116 HIS A N 1
ATOM 949 C CA . HIS A 1 116 ? 0.801 8.610 -6.381 1.00 96.06 116 HIS A CA 1
ATOM 950 C C . HIS A 1 116 ? 1.266 8.347 -7.821 1.00 96.06 116 HIS A C 1
ATOM 952 O O . HIS A 1 116 ? 2.472 8.473 -8.079 1.00 96.06 116 HIS A O 1
ATOM 958 N N . PRO A 1 117 ? 0.372 7.946 -8.746 1.00 93.75 117 PRO A N 1
ATOM 959 C CA . PRO A 1 117 ? 0.713 7.767 -10.155 1.00 93.75 117 PRO A CA 1
ATOM 960 C C . PRO A 1 117 ? 1.398 8.993 -10.743 1.00 93.75 117 PRO A C 1
ATOM 962 O O . PRO A 1 117 ? 0.965 10.115 -10.511 1.00 93.75 117 PRO A O 1
ATOM 965 N N . ASP A 1 118 ? 2.527 8.783 -11.421 1.00 93.44 118 ASP A N 1
ATOM 966 C CA . ASP A 1 118 ? 3.341 9.841 -12.040 1.00 93.44 118 ASP A CA 1
ATOM 967 C C . ASP A 1 118 ? 3.722 11.020 -11.110 1.00 93.44 118 ASP A C 1
ATOM 969 O O . ASP A 1 118 ? 4.187 12.073 -11.555 1.00 93.44 118 ASP A O 1
ATOM 973 N N . GLY A 1 119 ? 3.599 10.821 -9.792 1.00 93.38 119 GLY A N 1
ATOM 974 C CA . GLY A 1 119 ? 3.804 11.841 -8.769 1.00 93.38 119 GLY A CA 1
ATOM 975 C C . GLY A 1 119 ? 2.662 12.851 -8.628 1.00 93.38 119 GLY A C 1
ATOM 976 O O . GLY A 1 119 ? 2.859 13.858 -7.944 1.00 93.38 119 GLY A O 1
ATOM 977 N N . ASP A 1 120 ? 1.504 12.608 -9.247 1.00 93.56 120 ASP A N 1
ATOM 978 C CA . ASP A 1 120 ? 0.332 13.472 -9.144 1.00 93.56 120 ASP A CA 1
ATOM 979 C C . ASP A 1 120 ? -0.405 13.250 -7.813 1.00 93.56 120 ASP A C 1
ATOM 981 O O . ASP A 1 120 ? -0.947 12.182 -7.518 1.00 93.56 120 ASP A O 1
ATOM 985 N N . VAL A 1 121 ? -0.396 14.285 -6.975 1.00 89.69 121 VAL A N 1
ATOM 986 C CA . VAL A 1 121 ? -1.024 14.261 -5.649 1.00 89.69 121 VAL A CA 1
ATOM 987 C C . VAL A 1 121 ? -2.534 14.482 -5.696 1.00 89.69 121 VAL A C 1
ATOM 989 O O . VAL A 1 121 ? -3.197 14.222 -4.691 1.00 89.69 121 VAL A O 1
ATOM 992 N N . ASP A 1 122 ? -3.059 14.960 -6.828 1.00 89.44 122 ASP A N 1
ATOM 993 C CA . ASP A 1 122 ? -4.490 15.166 -7.050 1.00 89.44 122 ASP A CA 1
ATOM 994 C C . ASP A 1 122 ? -5.178 13.883 -7.558 1.00 89.44 122 ASP A C 1
ATOM 996 O O . ASP A 1 122 ? -6.405 13.774 -7.483 1.00 89.44 122 ASP A O 1
ATOM 1000 N N . GLU A 1 123 ? -4.403 12.896 -8.024 1.00 87.69 123 GLU A N 1
ATOM 1001 C CA . GLU A 1 123 ? -4.904 11.569 -8.381 1.00 87.69 123 GLU A CA 1
ATOM 1002 C C . GLU A 1 123 ? -5.034 10.634 -7.167 1.00 87.69 123 GLU A C 1
ATOM 1004 O O . GLU A 1 123 ? -4.284 10.706 -6.184 1.00 87.69 123 GLU A O 1
ATOM 1009 N N . ASP A 1 124 ? -6.006 9.718 -7.253 1.00 89.00 124 ASP A N 1
ATOM 1010 C CA . ASP A 1 124 ? -6.219 8.685 -6.242 1.00 89.00 124 ASP A CA 1
ATOM 1011 C C . ASP A 1 124 ? -4.968 7.785 -6.137 1.00 89.00 124 ASP A C 1
ATOM 1013 O O . ASP A 1 124 ? -4.363 7.372 -7.128 1.00 89.00 124 ASP A O 1
ATOM 1017 N N . GLN A 1 125 ? -4.577 7.459 -4.904 1.00 93.44 125 GLN A N 1
ATOM 1018 C CA . GLN A 1 125 ? -3.411 6.614 -4.651 1.00 93.44 125 GLN A CA 1
ATOM 1019 C C . GLN A 1 125 ? -3.631 5.182 -5.143 1.00 93.44 125 GLN A C 1
ATOM 1021 O O . GLN A 1 125 ? -4.702 4.597 -4.972 1.00 93.44 125 GLN A O 1
ATOM 1026 N N . ILE A 1 126 ? -2.562 4.573 -5.649 1.00 94.94 126 ILE A N 1
ATOM 1027 C CA . ILE A 1 126 ? -2.554 3.183 -6.095 1.00 94.94 126 ILE A CA 1
ATOM 1028 C C . ILE A 1 126 ? -1.796 2.330 -5.090 1.00 94.94 126 ILE A C 1
ATOM 1030 O O . ILE A 1 126 ? -0.683 2.661 -4.682 1.00 94.94 126 ILE A O 1
ATOM 1034 N N . ILE A 1 127 ? -2.401 1.207 -4.702 1.00 95.69 127 ILE A N 1
ATOM 1035 C CA . ILE A 1 127 ? -1.797 0.199 -3.834 1.00 95.69 127 ILE A CA 1
ATOM 1036 C C . ILE A 1 127 ? -1.490 -1.054 -4.635 1.00 95.69 127 ILE A C 1
ATOM 1038 O O . ILE A 1 127 ? -2.387 -1.842 -4.893 1.00 95.69 127 ILE A O 1
ATOM 1042 N N . HIS A 1 128 ? -0.231 -1.264 -5.008 1.00 96.88 128 HIS A N 1
ATOM 1043 C CA . HIS A 1 128 ? 0.172 -2.409 -5.821 1.00 96.88 128 HIS A CA 1
ATOM 1044 C C . HIS A 1 128 ? 1.519 -2.985 -5.390 1.00 96.88 128 HIS A C 1
ATOM 1046 O O . HIS A 1 128 ? 2.310 -2.368 -4.672 1.00 96.88 128 HIS A O 1
ATOM 1052 N N . ARG A 1 129 ? 1.786 -4.219 -5.816 1.00 97.50 129 ARG A N 1
ATOM 1053 C CA . ARG A 1 129 ? 3.016 -4.931 -5.482 1.00 97.50 129 ARG A CA 1
ATOM 1054 C C . ARG A 1 129 ? 4.191 -4.369 -6.266 1.00 97.50 129 ARG A C 1
ATOM 1056 O O . ARG A 1 129 ? 4.106 -4.228 -7.485 1.00 97.50 129 ARG A O 1
ATOM 1063 N N . ALA A 1 130 ? 5.300 -4.102 -5.582 1.00 98.00 130 ALA A N 1
ATOM 1064 C CA . ALA A 1 130 ? 6.559 -3.785 -6.240 1.00 98.00 130 ALA A CA 1
ATOM 1065 C C . ALA A 1 130 ? 7.109 -5.060 -6.894 1.00 98.00 130 ALA A C 1
ATOM 1067 O O . ALA A 1 130 ? 7.383 -6.047 -6.211 1.00 98.00 130 ALA A O 1
ATOM 1068 N N . MET A 1 131 ? 7.265 -5.059 -8.215 1.00 97.12 131 MET A N 1
ATOM 1069 C CA . MET A 1 131 ? 7.641 -6.251 -8.977 1.00 97.12 131 MET A CA 1
ATOM 1070 C C . MET A 1 131 ? 9.152 -6.383 -9.146 1.00 97.12 131 MET A C 1
ATOM 1072 O O . MET A 1 131 ? 9.710 -7.437 -8.851 1.00 97.12 131 MET A O 1
ATOM 1076 N N . CYS A 1 132 ? 9.807 -5.311 -9.589 1.00 96.75 132 CYS A N 1
ATOM 1077 C CA . CYS A 1 132 ? 11.260 -5.196 -9.716 1.00 96.75 132 CYS A CA 1
ATOM 1078 C C . CYS A 1 132 ? 11.669 -3.720 -9.790 1.00 96.75 132 CYS A C 1
ATOM 1080 O O . CYS A 1 132 ? 10.836 -2.853 -10.063 1.00 96.75 132 CYS A O 1
ATOM 1082 N N . TRP A 1 133 ? 12.950 -3.437 -9.559 1.00 97.38 133 TRP A N 1
ATOM 1083 C CA . TRP A 1 133 ? 13.528 -2.107 -9.740 1.00 97.38 133 TRP A CA 1
ATOM 1084 C C . TRP A 1 133 ? 14.233 -2.030 -11.094 1.00 97.38 133 TRP A C 1
ATOM 1086 O O . TRP A 1 133 ? 15.033 -2.904 -11.414 1.00 97.38 133 TRP A O 1
ATOM 1096 N N . ILE A 1 134 ? 13.968 -0.985 -11.876 1.00 96.06 134 ILE A N 1
ATOM 1097 C CA . ILE A 1 134 ? 14.686 -0.725 -13.127 1.00 96.06 134 ILE A CA 1
ATOM 1098 C C . ILE A 1 134 ? 15.605 0.473 -12.926 1.00 96.06 134 ILE A C 1
ATOM 1100 O O . ILE A 1 134 ? 15.163 1.559 -12.543 1.00 96.06 134 ILE A O 1
ATOM 1104 N N . GLU A 1 135 ? 16.889 0.279 -13.213 1.00 97.62 135 GLU A N 1
ATOM 1105 C CA . GLU A 1 135 ? 17.857 1.364 -13.324 1.00 97.62 135 GLU A CA 1
ATOM 1106 C C . GLU A 1 135 ? 17.880 1.897 -14.754 1.00 97.62 135 GLU A C 1
ATOM 1108 O O . GLU A 1 135 ? 18.063 1.140 -15.709 1.00 97.62 135 GLU A O 1
ATOM 1113 N N . VAL A 1 136 ? 17.676 3.207 -14.891 1.00 96.06 136 VAL A N 1
ATOM 1114 C CA . VAL A 1 136 ? 17.642 3.903 -16.176 1.00 96.06 136 VAL A CA 1
ATOM 1115 C C . VAL A 1 136 ? 18.893 4.763 -16.325 1.00 96.06 136 VAL A C 1
ATOM 1117 O O . VAL A 1 136 ? 19.131 5.672 -15.531 1.00 96.06 136 VAL A O 1
ATOM 1120 N N . GLU A 1 137 ? 19.666 4.503 -17.377 1.00 96.88 137 GLU A N 1
ATOM 1121 C CA . GLU A 1 137 ? 20.818 5.311 -17.789 1.00 96.88 137 GLU A CA 1
ATOM 1122 C C . GLU A 1 137 ? 20.512 5.964 -19.142 1.00 96.88 137 GLU A C 1
ATOM 1124 O O . GLU A 1 137 ? 20.050 5.300 -20.070 1.00 96.88 137 GLU A O 1
ATOM 1129 N N . ILE A 1 138 ? 20.751 7.271 -19.271 1.00 95.25 138 ILE A N 1
ATOM 1130 C CA . ILE A 1 138 ? 20.536 8.007 -20.522 1.00 95.25 138 ILE A CA 1
ATOM 1131 C C . ILE A 1 138 ? 21.884 8.527 -21.015 1.00 95.25 138 ILE A C 1
ATOM 1133 O O . ILE A 1 138 ? 22.502 9.374 -20.373 1.00 95.25 138 ILE A O 1
ATOM 1137 N N . GLU A 1 139 ? 22.323 8.047 -22.176 1.00 95.00 139 GLU A N 1
ATOM 1138 C CA . GLU A 1 139 ? 23.588 8.431 -22.804 1.00 95.00 139 GLU A CA 1
ATOM 1139 C C . GLU A 1 139 ? 23.358 8.748 -24.286 1.00 95.00 139 GLU A C 1
ATOM 1141 O O . GLU A 1 139 ? 22.849 7.924 -25.044 1.00 95.00 139 GLU A O 1
ATOM 1146 N N . ASN A 1 140 ? 23.751 9.949 -24.724 1.00 89.69 140 ASN A N 1
ATOM 1147 C CA . ASN A 1 140 ? 23.678 10.376 -26.128 1.00 89.69 140 ASN A CA 1
ATOM 1148 C C . ASN A 1 140 ? 22.292 10.150 -26.781 1.00 89.69 140 ASN A C 1
ATOM 1150 O O . ASN A 1 140 ? 22.204 9.757 -27.942 1.00 89.69 140 ASN A O 1
ATOM 1154 N N . SER A 1 141 ? 21.203 10.412 -26.045 1.00 86.12 141 SER A N 1
ATOM 1155 C CA . SER A 1 141 ? 19.795 10.176 -26.447 1.00 86.12 141 SER A CA 1
ATOM 1156 C C . SER A 1 141 ? 19.357 8.706 -26.539 1.00 86.12 141 SER A C 1
ATOM 1158 O O . SER A 1 141 ? 18.205 8.427 -26.882 1.00 86.12 141 SER A O 1
ATOM 1160 N N . ASN A 1 142 ? 20.238 7.763 -26.204 1.00 90.75 142 ASN A N 1
ATOM 1161 C CA . ASN A 1 142 ? 19.868 6.377 -25.962 1.00 90.75 142 ASN A CA 1
ATOM 1162 C C . ASN A 1 142 ? 19.516 6.191 -24.489 1.00 90.75 142 ASN A C 1
ATOM 1164 O O . ASN A 1 142 ? 20.169 6.741 -23.606 1.00 90.75 142 ASN A O 1
ATOM 1168 N N . THR A 1 143 ? 18.488 5.391 -24.244 1.00 92.81 143 THR A N 1
ATOM 1169 C CA . THR A 1 143 ? 18.071 4.990 -22.903 1.00 92.81 143 THR A CA 1
ATOM 1170 C C . THR A 1 143 ? 18.456 3.532 -22.721 1.00 92.81 143 THR A C 1
ATOM 1172 O O . THR A 1 143 ? 18.199 2.721 -23.612 1.00 92.81 143 THR A O 1
ATOM 1175 N N . PHE A 1 144 ? 19.057 3.205 -21.586 1.00 94.56 144 PHE A N 1
ATOM 1176 C CA . PHE A 1 144 ? 19.469 1.860 -21.224 1.00 94.56 144 PHE A CA 1
ATOM 1177 C C . PHE A 1 144 ? 18.794 1.436 -19.925 1.00 94.56 144 PHE A C 1
ATOM 1179 O O . PHE A 1 144 ? 18.672 2.236 -18.997 1.00 94.56 144 PHE A O 1
ATOM 1186 N N . TYR A 1 145 ? 18.373 0.177 -19.875 1.00 95.12 145 TYR A N 1
ATOM 1187 C CA . TYR A 1 145 ? 17.735 -0.444 -18.726 1.00 95.12 145 TYR A CA 1
ATOM 1188 C C . TYR A 1 145 ? 18.640 -1.516 -18.136 1.00 95.12 145 TYR A C 1
ATOM 1190 O O . TYR A 1 145 ? 19.157 -2.378 -18.852 1.00 95.12 145 TYR A O 1
ATOM 1198 N N . THR A 1 146 ? 18.801 -1.461 -16.820 1.00 96.56 146 THR A N 1
ATOM 1199 C CA . THR A 1 146 ? 19.468 -2.491 -16.028 1.00 96.56 146 THR A CA 1
ATOM 1200 C C . THR A 1 146 ? 18.492 -3.013 -14.979 1.00 96.56 146 THR A C 1
ATOM 1202 O O . THR A 1 146 ? 17.874 -2.237 -14.250 1.00 96.56 146 THR A O 1
ATOM 1205 N N . ILE A 1 147 ? 18.342 -4.333 -14.937 1.00 95.44 147 ILE A N 1
ATOM 1206 C CA . ILE A 1 147 ? 17.491 -5.085 -14.017 1.00 95.44 147 ILE A CA 1
ATOM 1207 C C . ILE A 1 147 ? 18.290 -6.319 -13.601 1.00 95.44 147 ILE A C 1
ATOM 1209 O O . ILE A 1 147 ? 18.318 -7.336 -14.304 1.00 95.44 147 ILE A O 1
ATOM 1213 N N . GLU A 1 148 ? 19.010 -6.190 -12.489 1.00 92.88 148 GLU A N 1
ATOM 1214 C CA . GLU A 1 148 ? 20.001 -7.175 -12.046 1.00 92.88 148 GLU A CA 1
ATOM 1215 C C . GLU A 1 148 ? 19.374 -8.561 -11.848 1.00 92.88 148 GLU A C 1
ATOM 1217 O O . GLU A 1 148 ? 19.964 -9.576 -12.217 1.00 92.88 148 GLU A O 1
ATOM 1222 N N . GLU A 1 149 ? 18.140 -8.602 -11.348 1.00 91.44 149 GLU A N 1
ATOM 1223 C CA . GLU A 1 149 ? 17.419 -9.826 -11.001 1.00 91.44 149 GLU A CA 1
ATOM 1224 C C . GLU A 1 149 ? 17.075 -10.696 -12.207 1.00 91.44 149 GLU A C 1
ATOM 1226 O O . GLU A 1 149 ? 17.027 -11.919 -12.095 1.00 91.44 149 GLU A O 1
ATOM 1231 N N . TYR A 1 150 ? 16.853 -10.070 -13.362 1.00 91.00 150 TYR A N 1
ATOM 1232 C CA . TYR A 1 150 ? 16.563 -10.771 -14.613 1.00 91.00 150 TYR A CA 1
ATOM 1233 C C . TYR A 1 150 ? 17.815 -10.925 -15.491 1.00 91.00 150 TYR A C 1
ATOM 1235 O O . TYR A 1 150 ? 17.718 -11.393 -16.623 1.00 91.00 150 TYR A O 1
ATOM 1243 N N . GLY A 1 151 ? 18.998 -10.540 -14.991 1.00 93.44 151 GLY A N 1
ATOM 1244 C CA . GLY A 1 151 ? 20.256 -10.590 -15.743 1.00 93.44 151 GLY A CA 1
ATOM 1245 C C . GLY A 1 151 ? 20.322 -9.596 -16.907 1.00 93.44 151 GLY A C 1
ATOM 1246 O O . GLY A 1 151 ? 21.133 -9.762 -17.818 1.00 93.44 151 GLY A O 1
ATOM 1247 N N . ILE A 1 152 ? 19.469 -8.571 -16.892 1.00 93.44 152 ILE A N 1
ATOM 1248 C CA . ILE A 1 152 ? 19.383 -7.558 -17.943 1.00 93.44 152 ILE A CA 1
ATOM 1249 C C . ILE A 1 152 ? 20.322 -6.425 -17.561 1.00 93.44 152 ILE A C 1
ATOM 1251 O O . ILE A 1 152 ? 20.072 -5.712 -16.596 1.00 93.44 152 ILE A O 1
ATOM 1255 N N . ILE A 1 153 ? 21.413 -6.252 -18.302 1.00 96.19 153 ILE A N 1
ATOM 1256 C CA . ILE A 1 153 ? 22.446 -5.263 -17.983 1.00 96.19 153 ILE A CA 1
ATOM 1257 C C . ILE A 1 153 ? 22.607 -4.308 -19.160 1.00 96.19 153 ILE A C 1
ATOM 1259 O O . ILE A 1 153 ? 22.973 -4.737 -20.254 1.00 96.19 153 ILE A O 1
ATOM 1263 N N . ARG A 1 154 ? 22.363 -3.011 -18.925 1.00 95.06 154 ARG A N 1
ATOM 1264 C CA . ARG A 1 154 ? 22.530 -1.922 -19.903 1.00 95.06 154 ARG A CA 1
ATOM 1265 C C . ARG A 1 154 ? 21.889 -2.244 -21.266 1.00 95.06 154 ARG A C 1
ATOM 1267 O O . ARG A 1 154 ? 22.472 -1.990 -22.320 1.00 95.06 154 ARG A O 1
ATOM 1274 N N . GLN A 1 155 ? 20.687 -2.815 -21.260 1.00 93.19 155 GLN A N 1
ATOM 1275 C CA . GLN A 1 155 ? 19.947 -3.121 -22.482 1.00 93.19 155 GLN A CA 1
ATOM 1276 C C . GLN A 1 155 ? 19.356 -1.837 -23.067 1.00 93.19 155 GLN A C 1
ATOM 1278 O O . GLN A 1 155 ? 18.730 -1.065 -22.349 1.00 93.19 155 GLN A O 1
ATOM 1283 N N . ASN A 1 156 ? 19.520 -1.597 -24.370 1.00 92.06 156 ASN A N 1
ATOM 1284 C CA . ASN A 1 156 ? 18.919 -0.427 -25.014 1.00 92.06 156 ASN A CA 1
ATOM 1285 C C . ASN A 1 156 ? 17.383 -0.527 -24.969 1.00 92.06 156 ASN A C 1
ATOM 1287 O O . ASN A 1 156 ? 16.823 -1.556 -25.333 1.00 92.06 156 ASN A O 1
ATOM 1291 N N . ALA A 1 157 ? 16.699 0.552 -24.587 1.00 87.38 157 ALA A N 1
ATOM 1292 C CA . ALA A 1 157 ? 15.238 0.630 -24.500 1.00 87.38 157 ALA A CA 1
ATOM 1293 C C . ALA A 1 157 ? 14.510 0.362 -25.832 1.00 87.38 157 ALA A C 1
ATOM 1295 O O . ALA A 1 157 ? 13.298 0.134 -25.850 1.00 87.38 157 ALA A O 1
ATOM 1296 N N . SER A 1 158 ? 15.231 0.443 -26.955 1.00 84.75 158 SER A N 1
ATOM 1297 C CA . SER A 1 158 ? 14.722 0.109 -28.289 1.00 84.75 158 SER A CA 1
ATOM 1298 C C . SER A 1 158 ? 14.635 -1.404 -28.524 1.00 84.75 158 SER A C 1
ATOM 1300 O O . SER A 1 158 ? 13.901 -1.823 -29.415 1.00 84.75 158 SER A O 1
ATOM 1302 N N . GLU A 1 159 ? 15.345 -2.208 -27.729 1.00 85.56 159 GLU A N 1
ATOM 1303 C CA . GLU A 1 159 ? 15.320 -3.671 -27.785 1.00 85.56 159 GLU A CA 1
ATOM 1304 C C . GLU A 1 159 ? 14.182 -4.246 -26.922 1.00 85.56 159 GLU A C 1
ATOM 1306 O O . GLU A 1 159 ? 13.889 -3.685 -25.863 1.00 85.56 159 GLU A O 1
ATOM 1311 N N . PRO A 1 160 ? 13.576 -5.386 -27.307 1.00 83.31 160 PRO A N 1
ATOM 1312 C CA . PRO A 1 160 ? 12.520 -6.044 -26.537 1.00 83.31 160 PRO A CA 1
ATOM 1313 C C . PRO A 1 160 ? 12.918 -6.395 -25.106 1.00 83.31 160 PRO A C 1
ATOM 1315 O O . PRO A 1 160 ? 13.805 -7.214 -24.865 1.00 83.31 160 PRO A O 1
ATOM 1318 N N . LEU A 1 161 ? 12.200 -5.819 -24.148 1.00 85.44 161 LEU A N 1
ATOM 1319 C CA . LEU A 1 161 ? 12.246 -6.212 -22.748 1.00 85.44 161 LEU A CA 1
ATOM 1320 C C . LEU A 1 161 ? 11.239 -7.345 -22.484 1.00 85.44 161 LEU A C 1
ATOM 1322 O O . LEU A 1 161 ? 10.103 -7.297 -22.970 1.00 85.44 161 LEU A O 1
ATOM 1326 N N . TYR A 1 162 ? 11.661 -8.349 -21.709 1.00 86.06 162 TYR A N 1
ATOM 1327 C CA . TYR A 1 162 ? 10.886 -9.548 -21.378 1.00 86.06 162 TYR A CA 1
ATOM 1328 C C . TYR A 1 162 ? 10.887 -9.784 -19.861 1.00 86.06 162 TYR A C 1
ATOM 1330 O O . TYR A 1 162 ? 11.899 -10.185 -19.292 1.00 86.06 162 TYR A O 1
ATOM 1338 N N . ILE A 1 163 ? 9.750 -9.516 -19.216 1.00 88.94 163 ILE A N 1
ATOM 1339 C CA . ILE A 1 163 ? 9.495 -9.725 -17.783 1.00 88.94 163 ILE A CA 1
ATOM 1340 C C . ILE A 1 163 ? 8.064 -10.283 -17.622 1.00 88.94 163 ILE A C 1
ATOM 1342 O O . ILE A 1 163 ? 7.121 -9.524 -17.358 1.00 88.94 163 ILE A O 1
ATOM 1346 N N . PRO A 1 164 ? 7.861 -11.596 -17.832 1.00 87.38 164 PRO A N 1
ATOM 1347 C CA . PRO A 1 164 ? 6.542 -12.237 -17.831 1.00 87.38 164 PRO A CA 1
ATOM 1348 C C . PRO A 1 164 ? 5.724 -12.010 -16.566 1.00 87.38 164 PRO A C 1
ATOM 1350 O O . PRO A 1 164 ? 4.504 -11.867 -16.629 1.00 87.38 164 PRO A O 1
ATOM 1353 N N . GLU A 1 165 ? 6.385 -11.942 -15.415 1.00 88.56 165 GLU A N 1
ATOM 1354 C CA . GLU A 1 165 ? 5.773 -11.727 -14.106 1.00 88.56 165 GLU A CA 1
ATOM 1355 C C . GLU A 1 165 ? 5.092 -10.352 -14.024 1.00 88.56 165 GLU A C 1
ATOM 1357 O O . GLU A 1 165 ? 4.049 -10.201 -13.384 1.00 88.56 165 GLU A O 1
ATOM 1362 N N . CYS A 1 166 ? 5.642 -9.364 -14.733 1.00 87.12 166 CYS A N 1
ATOM 1363 C CA . CYS A 1 166 ? 5.066 -8.031 -14.907 1.00 87.12 166 CYS A CA 1
ATOM 1364 C C . CYS A 1 166 ? 4.051 -7.976 -16.061 1.00 87.12 166 CYS A C 1
ATOM 1366 O O . CYS A 1 166 ? 3.512 -6.914 -16.357 1.00 87.12 166 CYS A O 1
ATOM 1368 N N . GLY A 1 167 ? 3.807 -9.092 -16.750 1.00 84.38 167 GLY A N 1
ATOM 1369 C CA . GLY A 1 167 ? 3.055 -9.130 -17.999 1.00 84.38 167 GLY A CA 1
ATOM 1370 C C . GLY A 1 167 ? 3.796 -8.486 -19.171 1.00 84.38 167 GLY A C 1
ATOM 1371 O O . GLY A 1 167 ? 3.172 -8.206 -20.183 1.00 84.38 167 GLY A O 1
ATOM 1372 N N . ILE A 1 168 ? 5.106 -8.249 -19.077 1.00 84.62 168 ILE A N 1
ATOM 1373 C CA . ILE A 1 168 ? 5.902 -7.661 -20.158 1.00 84.62 168 ILE A CA 1
ATOM 1374 C C . ILE A 1 168 ? 6.447 -8.793 -21.035 1.00 84.62 168 ILE A C 1
ATOM 1376 O O . ILE A 1 168 ? 7.369 -9.499 -20.641 1.00 84.62 168 ILE A O 1
ATOM 1380 N N . TRP A 1 169 ? 5.897 -8.962 -22.238 1.00 80.31 169 TRP A N 1
ATOM 1381 C CA . TRP A 1 169 ? 6.332 -10.015 -23.174 1.00 80.31 169 TRP A CA 1
ATO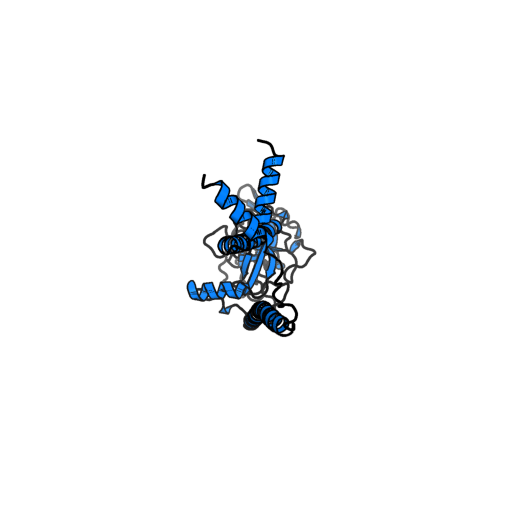M 1382 C C . TRP A 1 169 ? 7.160 -9.485 -24.350 1.00 80.31 169 TRP A C 1
ATOM 1384 O O . TRP A 1 169 ? 7.877 -10.250 -24.988 1.00 80.31 169 TRP A O 1
ATOM 1394 N N . ASN A 1 170 ? 7.037 -8.194 -24.666 1.00 75.44 170 ASN A N 1
ATOM 1395 C CA . ASN A 1 170 ? 7.776 -7.525 -25.737 1.00 75.44 170 ASN A CA 1
ATOM 1396 C C . ASN A 1 170 ? 7.644 -5.999 -25.591 1.00 75.44 170 ASN A C 1
ATOM 1398 O O . ASN A 1 170 ? 6.909 -5.365 -26.343 1.00 75.44 170 ASN A O 1
ATOM 1402 N N . TRP A 1 171 ? 8.312 -5.397 -24.608 1.00 73.69 171 TRP A N 1
ATOM 1403 C CA . TRP A 1 171 ? 8.324 -3.935 -24.475 1.00 73.69 171 TRP A CA 1
ATOM 1404 C C . TRP A 1 171 ? 9.508 -3.359 -25.258 1.00 73.69 171 TRP A C 1
ATOM 1406 O O . TRP A 1 171 ? 10.651 -3.462 -24.822 1.00 73.69 171 TRP A O 1
ATOM 1416 N N . ALA A 1 172 ? 9.237 -2.782 -26.429 1.00 69.00 172 ALA A N 1
ATOM 1417 C CA . ALA A 1 172 ? 10.232 -2.170 -27.313 1.00 69.00 172 ALA A CA 1
ATOM 1418 C C . ALA A 1 172 ? 9.648 -0.949 -28.021 1.00 69.00 172 ALA A C 1
ATOM 1420 O O . ALA A 1 172 ? 8.446 -0.900 -28.282 1.00 69.00 172 ALA A O 1
ATOM 1421 N N . GLY A 1 173 ? 10.509 -0.008 -28.421 1.00 54.06 173 GLY A N 1
ATOM 1422 C CA . GLY A 1 173 ? 10.095 1.283 -28.988 1.00 54.06 173 GLY A CA 1
ATOM 1423 C C . GLY A 1 173 ? 9.429 1.285 -30.349 1.00 54.06 173 GLY A C 1
ATOM 1424 O O . GLY A 1 173 ? 9.148 2.351 -30.885 1.00 54.06 173 GLY A O 1
ATOM 1425 N N . ASN A 1 174 ? 9.150 0.098 -30.875 1.00 46.59 174 ASN A N 1
ATOM 1426 C CA . ASN A 1 174 ? 8.406 -0.136 -32.104 1.00 46.59 174 ASN A CA 1
ATOM 1427 C C . ASN A 1 174 ? 7.311 -1.210 -31.940 1.00 46.59 174 ASN A C 1
ATOM 1429 O O . ASN A 1 174 ? 6.697 -1.600 -32.931 1.00 46.59 174 ASN A O 1
ATOM 1433 N N . SER A 1 175 ? 7.062 -1.710 -30.723 1.00 49.12 175 SER A N 1
ATOM 1434 C CA . SER A 1 175 ? 6.107 -2.796 -30.482 1.0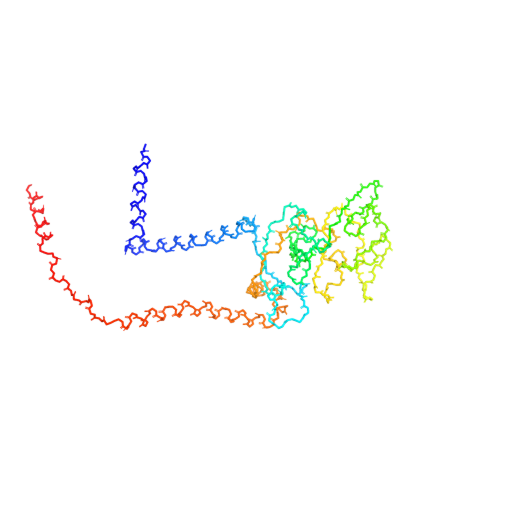0 49.12 175 SER A CA 1
ATOM 1435 C C . SER A 1 175 ? 4.781 -2.259 -29.959 1.00 49.12 175 SER A C 1
ATOM 1437 O O . SER A 1 175 ? 4.671 -1.826 -28.816 1.00 49.12 175 SER A O 1
ATOM 1439 N N . SER A 1 176 ? 3.742 -2.353 -30.788 1.00 44.28 176 SER A N 1
ATOM 1440 C CA . SER A 1 176 ? 2.354 -2.333 -30.328 1.00 44.28 176 SER A CA 1
ATOM 1441 C C . SER A 1 176 ? 2.087 -3.633 -29.562 1.00 44.28 176 SER A C 1
ATOM 1443 O O . SER A 1 176 ? 1.885 -4.683 -30.177 1.00 44.28 176 SER A O 1
ATOM 1445 N N . VAL A 1 177 ? 2.152 -3.612 -28.231 1.00 47.66 177 VAL A N 1
ATOM 1446 C CA . VAL A 1 177 ? 1.876 -4.812 -27.432 1.00 47.66 177 VAL A CA 1
ATOM 1447 C C . VAL A 1 177 ? 0.369 -4.947 -27.266 1.00 47.66 177 VAL A C 1
ATOM 1449 O O . VAL A 1 177 ? -0.251 -4.310 -26.420 1.00 47.66 177 VAL A O 1
ATOM 1452 N N . VAL A 1 178 ? -0.236 -5.789 -28.102 1.00 43.25 178 VAL A N 1
ATOM 1453 C CA . VAL A 1 178 ? -1.652 -6.145 -27.986 1.00 43.25 178 VAL A CA 1
ATOM 1454 C C . VAL A 1 178 ? -1.819 -7.109 -26.814 1.00 43.25 178 VAL A C 1
ATOM 1456 O O . VAL A 1 178 ? -1.503 -8.293 -26.926 1.00 43.25 178 VAL A O 1
ATOM 1459 N N . PHE A 1 179 ? -2.360 -6.623 -25.701 1.00 47.31 179 PHE A N 1
ATOM 1460 C CA . PHE A 1 179 ? -2.895 -7.490 -24.655 1.00 47.31 179 PHE A CA 1
ATOM 1461 C C . PHE A 1 179 ? -4.360 -7.830 -24.969 1.00 47.31 179 PHE A C 1
ATOM 1463 O O . PHE A 1 179 ? -5.205 -6.950 -25.095 1.00 47.31 179 PHE A O 1
ATOM 1470 N N . ASP A 1 180 ? -4.665 -9.127 -25.079 1.00 43.00 180 ASP A N 1
ATOM 1471 C CA . ASP A 1 180 ? -6.033 -9.682 -25.078 1.00 43.00 180 ASP A CA 1
ATOM 1472 C C . ASP A 1 180 ? -6.954 -9.318 -26.264 1.00 43.00 180 ASP A C 1
ATOM 1474 O O . ASP A 1 180 ? -8.177 -9.340 -26.138 1.00 43.00 180 ASP A O 1
ATOM 1478 N N . GLY A 1 181 ? -6.405 -8.959 -27.431 1.00 39.34 181 GLY A N 1
ATOM 1479 C CA . GLY A 1 181 ? -7.211 -8.659 -28.628 1.00 39.34 181 GLY A CA 1
ATOM 1480 C C . GLY A 1 181 ? -8.111 -7.421 -28.501 1.00 39.34 181 GLY A C 1
ATOM 1481 O O . GLY A 1 181 ? -8.887 -7.122 -29.410 1.00 39.34 181 GLY A O 1
ATOM 1482 N N . LYS A 1 182 ? -7.990 -6.677 -27.398 1.00 40.81 182 LYS A N 1
ATOM 1483 C CA . LYS A 1 182 ? -8.518 -5.325 -27.240 1.00 40.81 182 LYS A CA 1
ATOM 1484 C C . LYS A 1 182 ? -7.386 -4.360 -27.595 1.00 40.81 182 LYS A C 1
ATOM 1486 O O . LYS A 1 182 ? -6.241 -4.636 -27.238 1.00 40.81 182 LYS A O 1
ATOM 1491 N N . PRO A 1 183 ? -7.652 -3.253 -28.305 1.00 39.03 183 PRO A N 1
ATOM 1492 C CA . PRO A 1 183 ? -6.647 -2.220 -28.487 1.00 39.03 183 PRO A CA 1
ATOM 1493 C C . PRO A 1 183 ? -6.338 -1.623 -27.109 1.00 39.03 183 PRO A C 1
ATOM 1495 O O . PRO A 1 183 ? -7.034 -0.727 -26.642 1.00 39.03 183 PRO A O 1
ATOM 1498 N N . GLY A 1 184 ? -5.324 -2.162 -26.430 1.00 46.34 184 GLY A N 1
ATOM 1499 C CA . GLY A 1 184 ? -4.641 -1.433 -25.376 1.00 46.34 184 GLY A CA 1
ATOM 1500 C C . GLY A 1 184 ? -4.119 -0.154 -26.011 1.00 46.34 184 GLY A C 1
ATOM 1501 O O . GLY A 1 184 ? -3.513 -0.201 -27.085 1.00 46.34 184 GLY A O 1
ATOM 1502 N N . GLN A 1 185 ? -4.430 0.990 -25.407 1.00 48.28 185 GLN A N 1
ATOM 1503 C CA . GLN A 1 185 ? -3.779 2.242 -25.764 1.00 48.28 185 GLN A CA 1
ATOM 1504 C C . GLN A 1 185 ? -2.273 1.984 -25.619 1.00 48.28 185 GLN A C 1
ATOM 1506 O O . GLN A 1 185 ? -1.789 1.659 -24.538 1.00 48.28 185 GLN A O 1
ATOM 1511 N N . ASN A 1 186 ? -1.556 1.961 -26.742 1.00 49.47 186 ASN A N 1
ATOM 1512 C CA . ASN A 1 186 ? -0.146 1.597 -26.776 1.00 49.47 186 ASN A CA 1
ATOM 1513 C C . ASN A 1 186 ? 0.671 2.771 -26.233 1.00 49.47 186 ASN A C 1
ATOM 1515 O O . ASN A 1 186 ? 1.148 3.598 -27.007 1.00 49.47 186 ASN A O 1
ATOM 1519 N N . HIS A 1 187 ? 0.848 2.839 -24.918 1.00 56.69 187 HIS A N 1
ATOM 1520 C CA . HIS A 1 187 ? 1.780 3.771 -24.294 1.00 56.69 187 HIS A CA 1
ATOM 1521 C C . HIS A 1 187 ? 3.156 3.108 -24.212 1.00 56.69 187 HIS A C 1
ATOM 1523 O O . HIS A 1 187 ? 3.669 2.834 -23.133 1.00 56.69 187 HIS A O 1
ATOM 1529 N N . TYR A 1 188 ? 3.779 2.817 -25.366 1.00 64.94 188 TYR A N 1
ATOM 1530 C CA . TYR A 1 188 ? 5.229 2.655 -25.312 1.00 64.94 188 TYR A CA 1
ATOM 1531 C C . TYR A 1 188 ? 5.805 4.025 -24.973 1.00 64.94 188 TYR A C 1
ATOM 1533 O O . TYR A 1 188 ? 5.803 4.943 -25.799 1.00 64.94 188 TYR A O 1
ATOM 1541 N N . GLN A 1 189 ? 6.314 4.145 -23.756 1.00 74.62 189 GLN A N 1
ATOM 1542 C CA . GLN A 1 189 ? 7.065 5.305 -23.327 1.00 74.62 189 GLN A CA 1
ATOM 1543 C C . GLN A 1 189 ? 8.441 4.857 -22.857 1.00 74.62 189 GLN A C 1
ATOM 1545 O O . GLN A 1 189 ? 8.593 3.910 -22.090 1.00 74.62 189 GLN A O 1
ATOM 1550 N N . LYS A 1 190 ? 9.485 5.547 -23.313 1.00 85.56 190 LYS A N 1
ATOM 1551 C CA . LYS A 1 190 ? 10.803 5.351 -22.713 1.00 85.56 190 LYS A CA 1
ATOM 1552 C C . LYS A 1 190 ? 10.742 5.862 -21.279 1.00 85.56 190 LYS A C 1
ATOM 1554 O O . LYS A 1 190 ? 10.419 7.028 -21.059 1.00 85.56 190 LYS A O 1
ATOM 1559 N N . PHE A 1 191 ? 11.083 5.010 -20.320 1.00 91.19 191 PHE A N 1
ATOM 1560 C CA . PHE A 1 191 ? 11.291 5.456 -18.948 1.00 91.19 191 PHE A CA 1
ATOM 1561 C C . PHE A 1 191 ? 12.419 6.487 -18.897 1.00 91.19 191 PHE A C 1
ATOM 1563 O O . PHE A 1 191 ? 13.466 6.308 -19.523 1.00 91.19 191 PHE A O 1
ATOM 1570 N N . THR A 1 192 ? 12.184 7.569 -18.165 1.00 93.44 192 THR A N 1
ATOM 1571 C CA . THR A 1 192 ? 13.082 8.730 -18.085 1.00 93.44 192 THR A CA 1
ATOM 1572 C C . THR A 1 192 ? 13.894 8.769 -16.791 1.00 93.44 192 THR A C 1
ATOM 1574 O O . THR A 1 192 ? 14.831 9.555 -16.671 1.00 93.44 192 THR A O 1
ATOM 1577 N N . HIS A 1 193 ? 13.566 7.905 -15.832 1.00 95.75 193 HIS A N 1
ATOM 1578 C CA . HIS A 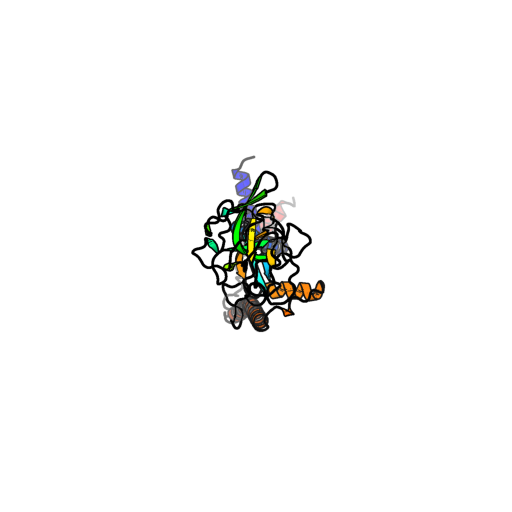1 193 ? 14.236 7.782 -14.542 1.00 95.75 193 HIS A CA 1
ATOM 1579 C C . HIS A 1 193 ? 14.083 6.372 -13.978 1.00 95.75 193 HIS A C 1
ATOM 1581 O O . HIS A 1 193 ? 13.158 5.652 -14.339 1.00 95.75 193 HIS A O 1
ATOM 1587 N N . SER A 1 194 ? 14.968 6.003 -13.053 1.00 97.75 194 SER A N 1
ATOM 1588 C CA . SER A 1 194 ? 14.883 4.743 -12.313 1.00 97.75 194 SER A CA 1
ATOM 1589 C C . SER A 1 194 ? 13.668 4.705 -11.381 1.00 97.75 194 SER A C 1
ATOM 1591 O O . SER A 1 194 ? 13.223 5.743 -10.881 1.00 97.75 194 SER A O 1
ATOM 1593 N N . GLY A 1 195 ? 13.164 3.506 -11.105 1.00 97.81 195 GLY A N 1
ATOM 1594 C CA . GLY A 1 195 ? 12.013 3.308 -10.227 1.00 97.81 195 GLY A CA 1
ATOM 1595 C C . GLY A 1 195 ? 11.543 1.858 -10.186 1.00 97.81 195 GLY A C 1
ATOM 1596 O O . GLY A 1 195 ? 12.133 0.976 -10.814 1.00 97.81 195 GLY A O 1
ATOM 1597 N N . PHE A 1 196 ? 10.465 1.615 -9.448 1.00 98.12 196 PHE A N 1
ATOM 1598 C CA . PHE A 1 196 ? 9.808 0.315 -9.400 1.00 98.12 196 PHE A CA 1
ATOM 1599 C C . PHE A 1 196 ? 8.827 0.143 -10.560 1.00 98.12 196 PHE A C 1
ATOM 1601 O O . PHE A 1 196 ? 8.072 1.056 -10.890 1.00 98.12 196 PHE A O 1
ATOM 1608 N N . ILE A 1 197 ? 8.785 -1.064 -11.119 1.00 96.00 197 ILE A N 1
ATOM 1609 C CA . ILE A 1 197 ? 7.575 -1.551 -11.782 1.00 96.00 197 ILE A CA 1
ATOM 1610 C C . ILE A 1 197 ? 6.616 -2.022 -10.696 1.00 96.00 197 ILE A C 1
ATOM 1612 O O . ILE A 1 197 ? 7.015 -2.774 -9.801 1.00 96.00 197 ILE A O 1
ATOM 1616 N N . THR A 1 198 ? 5.355 -1.622 -10.798 1.00 97.00 198 THR A N 1
ATOM 1617 C CA . THR A 1 198 ? 4.293 -2.024 -9.875 1.00 97.00 198 THR A CA 1
ATOM 1618 C C . THR A 1 198 ? 3.192 -2.771 -10.612 1.00 97.00 198 THR A C 1
ATOM 1620 O O . THR A 1 198 ? 3.015 -2.626 -11.826 1.00 97.00 198 THR A O 1
ATOM 1623 N N . LYS A 1 199 ? 2.505 -3.666 -9.902 1.00 94.56 199 LYS A N 1
ATOM 1624 C CA . LYS A 1 199 ? 1.417 -4.454 -10.476 1.00 94.56 199 LYS A CA 1
ATOM 1625 C C . LYS A 1 199 ? 0.424 -4.905 -9.407 1.00 94.56 199 LYS A C 1
ATOM 1627 O O . LYS A 1 199 ? 0.824 -5.429 -8.366 1.00 94.56 199 LYS A O 1
ATOM 1632 N N . GLY A 1 200 ? -0.867 -4.776 -9.701 1.00 94.31 200 GLY A N 1
ATOM 1633 C CA . GLY A 1 200 ? -1.930 -5.373 -8.892 1.00 94.31 200 GLY A CA 1
ATOM 1634 C C . GLY A 1 200 ? -1.907 -6.902 -8.896 1.00 94.31 200 GLY A C 1
ATOM 1635 O O . GLY A 1 200 ? -1.504 -7.563 -9.867 1.00 94.31 200 GLY A O 1
ATOM 1636 N N . ASP A 1 201 ? -2.333 -7.484 -7.782 1.00 92.94 201 ASP A N 1
ATOM 1637 C CA . ASP A 1 201 ? -2.252 -8.920 -7.561 1.00 92.94 201 ASP A CA 1
ATOM 1638 C C . ASP A 1 201 ? -3.373 -9.736 -8.188 1.00 92.94 201 ASP A C 1
ATOM 1640 O O . ASP A 1 201 ? -3.152 -10.925 -8.471 1.00 92.94 201 ASP A O 1
ATOM 1644 N N . ASN A 1 202 ? -4.513 -9.106 -8.453 1.00 89.69 202 ASN A N 1
ATOM 1645 C CA . ASN A 1 202 ? -5.668 -9.741 -9.050 1.00 89.69 202 ASN A CA 1
ATOM 1646 C C . ASN A 1 202 ? -5.385 -10.069 -10.527 1.00 89.69 202 ASN A C 1
ATOM 1648 O O . ASN A 1 202 ? -5.236 -9.168 -11.356 1.00 89.69 202 ASN A O 1
ATOM 1652 N N . PRO A 1 203 ? -5.316 -11.360 -10.905 1.00 83.75 203 PRO A N 1
ATOM 1653 C CA . PRO A 1 203 ? -4.974 -11.755 -12.269 1.00 83.75 203 PRO A CA 1
ATOM 1654 C C . PRO A 1 203 ? -6.079 -11.427 -13.285 1.00 83.75 203 PRO A C 1
ATOM 1656 O O . PRO A 1 203 ? -5.823 -11.450 -14.488 1.00 83.75 203 PRO A O 1
ATOM 1659 N N . VAL A 1 204 ? -7.306 -11.147 -12.829 1.00 83.62 204 VAL A N 1
ATOM 1660 C CA . VAL A 1 204 ? -8.439 -10.812 -13.700 1.00 83.62 204 VAL A CA 1
ATOM 1661 C C . VAL A 1 204 ? -8.366 -9.350 -14.132 1.00 83.62 204 VAL A C 1
ATOM 1663 O O . VAL A 1 204 ? -8.470 -9.083 -15.331 1.00 83.62 204 VAL A O 1
ATOM 1666 N N . SER A 1 205 ? -8.159 -8.431 -13.183 1.00 82.94 205 SER A N 1
ATOM 1667 C CA . SER A 1 205 ? -8.085 -6.984 -13.435 1.00 82.94 205 SER A CA 1
ATOM 1668 C C . SER A 1 205 ? -6.687 -6.507 -13.835 1.00 82.94 205 SER A C 1
ATOM 1670 O O . SER A 1 205 ? -6.568 -5.614 -14.668 1.00 82.94 205 SER A O 1
ATOM 1672 N N . ASN A 1 206 ? -5.623 -7.118 -13.308 1.00 86.19 206 ASN A N 1
ATOM 1673 C CA . ASN A 1 206 ? -4.243 -6.664 -13.485 1.00 86.19 206 ASN A CA 1
ATOM 1674 C C . ASN A 1 206 ? -3.431 -7.739 -14.214 1.00 86.19 206 ASN A C 1
ATOM 1676 O O . ASN A 1 206 ? -2.665 -8.500 -13.619 1.00 86.19 206 ASN A O 1
ATOM 1680 N N . ARG A 1 207 ? -3.608 -7.830 -15.535 1.00 84.00 207 ARG A N 1
ATOM 1681 C CA . ARG A 1 207 ? -2.871 -8.789 -16.386 1.00 84.00 207 ARG A CA 1
ATOM 1682 C C . ARG A 1 207 ? -1.464 -8.318 -16.755 1.00 84.00 207 ARG A C 1
ATOM 1684 O O . ARG A 1 207 ? -0.609 -9.148 -17.042 1.00 84.00 207 ARG A O 1
ATOM 1691 N N . ALA A 1 208 ? -1.233 -7.011 -16.714 1.00 86.00 208 ALA A N 1
ATOM 1692 C CA . ALA A 1 208 ? 0.054 -6.368 -16.943 1.00 86.00 208 ALA A CA 1
ATOM 1693 C C . ALA A 1 208 ? 0.372 -5.402 -15.793 1.00 86.00 208 ALA A C 1
ATOM 1695 O O . ALA A 1 208 ? -0.494 -5.140 -14.954 1.00 86.00 208 ALA A O 1
ATOM 1696 N N . CYS A 1 209 ? 1.616 -4.930 -15.734 1.00 90.56 209 CYS A N 1
ATOM 1697 C CA . CYS A 1 209 ? 2.053 -3.898 -14.803 1.00 90.56 209 CYS A CA 1
ATOM 1698 C C . CYS A 1 209 ? 1.356 -2.560 -15.054 1.00 90.56 209 CYS A C 1
ATOM 1700 O O . CYS A 1 209 ? 0.787 -2.322 -16.119 1.00 90.56 209 CYS A O 1
ATOM 1702 N N . ASP A 1 210 ? 1.449 -1.671 -14.077 1.00 91.44 210 ASP A N 1
ATOM 1703 C CA . ASP A 1 210 ? 0.753 -0.384 -14.071 1.00 91.44 210 ASP A CA 1
ATOM 1704 C C . ASP A 1 210 ? 1.230 0.540 -15.201 1.00 91.44 210 ASP A C 1
ATOM 1706 O O . ASP A 1 210 ? 0.420 1.257 -15.789 1.00 91.44 210 ASP A O 1
ATOM 1710 N N . GLN A 1 211 ? 2.509 0.410 -15.576 1.00 89.62 211 GLN A N 1
ATOM 1711 C CA . GLN A 1 211 ? 3.148 1.082 -16.716 1.00 89.62 211 GLN A CA 1
ATOM 1712 C C . GLN A 1 211 ? 2.616 0.631 -18.075 1.00 89.62 211 GLN A C 1
ATOM 1714 O O . GLN A 1 211 ? 2.649 1.385 -19.041 1.00 89.62 211 GLN A O 1
ATOM 1719 N N . LEU A 1 212 ? 2.113 -0.600 -18.165 1.00 83.50 212 LEU A N 1
ATOM 1720 C CA . LEU A 1 212 ? 1.442 -1.114 -19.360 1.00 83.50 212 LEU A CA 1
ATOM 1721 C C . LEU A 1 212 ? -0.072 -0.913 -19.312 1.00 83.50 212 LEU A C 1
ATOM 1723 O O . LEU A 1 212 ? -0.718 -0.821 -20.353 1.00 83.50 212 LEU A O 1
ATOM 1727 N N . GLY A 1 213 ? -0.641 -0.912 -18.108 1.00 77.69 213 GLY A N 1
ATOM 1728 C CA . GLY A 1 213 ? -2.077 -0.821 -17.871 1.00 77.69 213 GLY A CA 1
ATOM 1729 C C . GLY A 1 213 ? -2.652 0.585 -18.027 1.00 77.69 213 GLY A C 1
ATOM 1730 O O . GLY A 1 213 ? -3.872 0.717 -17.989 1.00 77.69 213 GLY A O 1
ATOM 1731 N N . GLY A 1 214 ? -1.803 1.606 -18.200 1.00 80.06 214 GLY A N 1
ATOM 1732 C CA . GLY A 1 214 ? -2.210 3.013 -18.255 1.00 80.06 214 GLY A CA 1
ATOM 1733 C C . GLY A 1 214 ? -2.601 3.579 -16.889 1.00 80.06 214 GLY A C 1
ATOM 1734 O O . GLY A 1 214 ? -3.436 4.472 -16.824 1.00 80.06 214 GLY A O 1
ATOM 1735 N N . ILE A 1 215 ? -2.059 3.006 -15.807 1.00 86.69 215 ILE A N 1
ATOM 1736 C CA . ILE A 1 215 ? -2.273 3.490 -14.435 1.00 86.69 215 ILE A CA 1
ATOM 1737 C C . ILE A 1 215 ? -1.174 4.474 -14.037 1.00 86.69 215 ILE A C 1
ATOM 1739 O O . ILE A 1 215 ? -1.447 5.405 -13.302 1.00 86.69 215 ILE A O 1
ATOM 1743 N N . CYS A 1 216 ? 0.068 4.241 -14.464 1.00 89.19 216 CYS A N 1
ATOM 1744 C CA . CYS A 1 216 ? 1.211 5.093 -14.143 1.00 89.19 216 CYS A CA 1
ATOM 1745 C C . CYS A 1 216 ? 2.204 5.004 -15.295 1.00 89.19 216 CYS A C 1
ATOM 1747 O O . CYS A 1 216 ? 2.801 3.949 -15.485 1.00 89.19 216 CYS A O 1
ATOM 1749 N N . ASP A 1 217 ? 2.387 6.075 -16.051 1.00 88.31 217 ASP A N 1
ATOM 1750 C CA . ASP A 1 217 ? 3.142 6.072 -17.306 1.00 88.31 217 ASP A CA 1
ATOM 1751 C C . ASP A 1 217 ? 4.649 5.812 -17.095 1.00 88.31 217 ASP A C 1
ATOM 1753 O O . ASP A 1 217 ? 5.318 5.152 -17.901 1.00 88.31 217 ASP A O 1
ATOM 1757 N N . GLN A 1 218 ? 5.206 6.295 -15.981 1.00 92.56 218 GLN A N 1
ATOM 1758 C CA . GLN A 1 218 ? 6.614 6.122 -15.624 1.00 92.56 218 GLN A CA 1
ATOM 1759 C C . GLN A 1 218 ? 6.839 5.094 -14.498 1.00 92.56 218 GLN A C 1
ATOM 1761 O O . GLN A 1 218 ? 5.923 4.607 -13.834 1.00 92.56 218 GLN A O 1
ATOM 1766 N N . LEU A 1 219 ? 8.110 4.741 -14.273 1.00 95.25 219 LEU A N 1
ATOM 1767 C CA . LEU A 1 219 ? 8.517 3.873 -13.163 1.00 95.25 219 LEU A CA 1
ATOM 1768 C C . LEU A 1 219 ? 8.270 4.563 -11.820 1.00 95.25 219 LEU A C 1
ATOM 1770 O O . LEU A 1 219 ? 8.667 5.707 -11.634 1.00 95.25 219 LEU A O 1
ATOM 1774 N N . VAL A 1 220 ? 7.709 3.864 -10.839 1.00 97.81 220 VAL A N 1
ATOM 1775 C CA . VAL A 1 220 ? 7.367 4.473 -9.549 1.00 97.81 220 VAL A CA 1
ATOM 1776 C C . VAL A 1 220 ? 8.635 4.870 -8.795 1.00 97.81 220 VAL A C 1
ATOM 1778 O O . VAL A 1 220 ? 9.404 4.020 -8.330 1.00 97.81 220 VAL A O 1
ATOM 1781 N N . LYS A 1 221 ? 8.872 6.178 -8.662 1.00 98.00 221 LYS A N 1
ATOM 1782 C CA . LYS A 1 221 ? 9.995 6.696 -7.878 1.00 98.00 221 LYS A CA 1
ATOM 1783 C C . LYS A 1 221 ? 9.751 6.500 -6.391 1.00 98.00 221 LYS A C 1
ATOM 1785 O O . LYS A 1 221 ? 8.624 6.551 -5.917 1.00 98.00 221 LYS A O 1
ATOM 1790 N N . VAL A 1 222 ? 10.840 6.420 -5.630 1.00 97.44 222 VAL A N 1
ATOM 1791 C CA . VAL A 1 222 ? 10.779 6.400 -4.160 1.00 97.44 222 VAL A CA 1
ATOM 1792 C C . VAL A 1 222 ? 10.027 7.617 -3.606 1.00 97.44 222 VAL A C 1
ATOM 1794 O O . VAL A 1 222 ? 9.270 7.475 -2.657 1.00 97.44 222 VAL A O 1
ATOM 1797 N N . GLU A 1 223 ? 10.188 8.792 -4.220 1.00 96.31 223 GLU A N 1
ATOM 1798 C CA . GLU A 1 223 ? 9.519 10.033 -3.798 1.00 96.31 223 GLU A CA 1
ATOM 1799 C C . GLU A 1 223 ? 8.005 10.055 -4.067 1.00 96.31 223 GLU A C 1
ATOM 1801 O O . GLU A 1 223 ? 7.302 10.860 -3.466 1.00 96.31 223 GLU A O 1
ATOM 1806 N N . TRP A 1 224 ? 7.499 9.171 -4.935 1.00 97.12 224 TRP A N 1
ATOM 1807 C CA . TRP A 1 224 ? 6.065 9.032 -5.216 1.00 97.12 224 TRP A CA 1
ATOM 1808 C C . TRP A 1 224 ? 5.377 8.051 -4.263 1.00 97.12 224 TRP A C 1
ATOM 1810 O O . TRP A 1 224 ? 4.150 8.007 -4.207 1.00 97.12 224 TRP A O 1
ATOM 1820 N N . ILE A 1 225 ? 6.152 7.258 -3.515 1.00 96.69 225 ILE A N 1
ATOM 1821 C CA . ILE A 1 225 ? 5.639 6.264 -2.574 1.00 96.69 225 ILE A CA 1
ATOM 1822 C C . ILE A 1 225 ? 5.234 6.962 -1.273 1.00 96.69 225 ILE A C 1
ATOM 1824 O O . ILE A 1 225 ? 6.076 7.426 -0.504 1.00 96.69 225 ILE A O 1
ATOM 1828 N N . SER A 1 226 ? 3.937 6.956 -0.982 1.00 94.88 226 SER A N 1
ATOM 1829 C CA . SER A 1 226 ? 3.379 7.422 0.291 1.00 94.88 226 SER A CA 1
ATOM 1830 C C . SER A 1 226 ? 3.786 6.502 1.448 1.00 94.88 226 SER A C 1
ATOM 1832 O O . SER A 1 226 ? 4.062 6.961 2.559 1.00 94.88 226 SER A O 1
ATOM 1834 N N . GLY A 1 227 ? 3.887 5.196 1.188 1.00 95.31 227 GLY A N 1
ATOM 1835 C CA . GLY A 1 227 ? 4.474 4.236 2.116 1.00 95.31 227 GLY A CA 1
ATOM 1836 C C . GLY A 1 227 ? 4.382 2.792 1.637 1.00 95.31 227 GLY A C 1
ATOM 1837 O O . GLY A 1 227 ? 3.709 2.469 0.661 1.00 95.31 227 GLY A O 1
ATOM 1838 N N . LYS A 1 228 ? 5.069 1.906 2.352 1.00 95.88 228 LYS A N 1
ATOM 1839 C CA . LYS A 1 228 ? 4.966 0.459 2.201 1.00 95.88 228 LYS A CA 1
ATOM 1840 C C . LYS A 1 228 ? 3.860 -0.079 3.105 1.00 95.88 228 LYS A C 1
ATOM 1842 O O . LYS A 1 228 ? 3.866 0.193 4.305 1.00 95.88 228 LYS A O 1
ATOM 1847 N N . ALA A 1 229 ? 2.978 -0.901 2.553 1.00 95.25 229 ALA A N 1
ATOM 1848 C CA . ALA A 1 229 ? 1.957 -1.616 3.304 1.00 95.25 229 ALA A CA 1
ATOM 1849 C C . ALA A 1 229 ? 2.587 -2.558 4.346 1.00 95.25 229 ALA A C 1
ATOM 1851 O O . ALA A 1 229 ? 3.329 -3.480 4.002 1.00 95.25 229 ALA A O 1
ATOM 1852 N N . SER A 1 230 ? 2.258 -2.372 5.622 1.00 92.19 230 SER A N 1
ATOM 1853 C CA . SER A 1 230 ? 2.773 -3.163 6.742 1.00 92.19 230 SER A CA 1
ATOM 1854 C C . SER A 1 230 ? 1.738 -3.270 7.859 1.00 92.19 230 SER A C 1
ATOM 1856 O O . SER A 1 230 ? 1.700 -2.442 8.766 1.00 92.19 230 SER A O 1
ATOM 1858 N N . GLY A 1 231 ? 0.936 -4.328 7.807 1.00 90.19 231 GLY A N 1
ATOM 1859 C CA . GLY A 1 231 ? -0.173 -4.572 8.716 1.00 90.19 231 GLY A CA 1
ATOM 1860 C C . GLY A 1 231 ? -1.508 -4.208 8.077 1.00 90.19 231 GLY A C 1
ATOM 1861 O O . GLY A 1 231 ? -1.634 -3.203 7.378 1.00 90.19 231 GLY A O 1
ATOM 1862 N N . GLU A 1 232 ? -2.505 -5.034 8.359 1.00 90.44 232 GLU A N 1
ATOM 1863 C CA . GLU A 1 232 ? -3.877 -4.886 7.889 1.00 90.44 232 GLU A CA 1
ATOM 1864 C C . GLU A 1 232 ? -4.843 -4.893 9.078 1.00 90.44 232 GLU A C 1
ATOM 1866 O O . GLU A 1 232 ? -4.606 -5.528 10.111 1.00 90.44 232 GLU A O 1
ATOM 1871 N N . LEU A 1 233 ? -5.942 -4.173 8.916 1.00 91.62 233 LEU A N 1
ATOM 1872 C CA . LEU A 1 233 ? -7.112 -4.187 9.772 1.00 91.62 233 LEU A CA 1
ATOM 1873 C C . LEU A 1 233 ? -8.295 -4.624 8.901 1.00 91.62 233 LEU A C 1
ATOM 1875 O O . LEU A 1 233 ? -8.880 -3.776 8.212 1.00 91.62 233 LEU A O 1
ATOM 1879 N N . PRO A 1 234 ? -8.633 -5.926 8.916 1.00 90.25 234 PRO A N 1
ATOM 1880 C CA . PRO A 1 234 ? -9.665 -6.473 8.051 1.00 90.25 234 PRO A CA 1
ATOM 1881 C C . PRO A 1 234 ? -11.002 -5.761 8.234 1.00 90.25 234 PRO A C 1
ATOM 1883 O O . PRO A 1 234 ? -11.413 -5.472 9.364 1.00 90.25 234 PRO A O 1
ATOM 1886 N N . TRP A 1 235 ? -11.682 -5.485 7.123 1.00 90.19 235 TRP A N 1
ATOM 1887 C CA . TRP A 1 235 ? -13.050 -4.954 7.041 1.00 90.19 235 TRP A CA 1
ATOM 1888 C C . TRP A 1 235 ? -13.270 -3.522 7.566 1.00 90.19 235 TRP A C 1
ATOM 1890 O O . TRP A 1 235 ? -14.287 -2.907 7.237 1.00 90.19 235 TRP A O 1
ATOM 1900 N N . ILE A 1 236 ? -12.357 -2.961 8.368 1.00 92.25 236 ILE A N 1
ATOM 1901 C CA . ILE A 1 236 ? -12.514 -1.632 8.991 1.00 92.2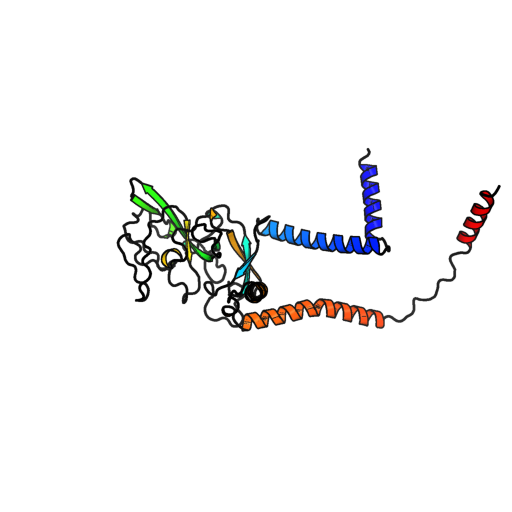5 236 ILE A CA 1
ATOM 1902 C C . ILE A 1 236 ? -12.545 -0.513 7.940 1.00 92.25 236 ILE A C 1
ATOM 1904 O O . ILE A 1 236 ? -13.278 0.465 8.108 1.00 92.25 236 ILE A O 1
ATOM 1908 N N . GLY A 1 237 ? -11.805 -0.664 6.838 1.00 91.19 237 GLY A N 1
ATOM 1909 C CA . GLY A 1 237 ? -11.801 0.283 5.720 1.00 91.19 237 GLY A CA 1
ATOM 1910 C C . GLY A 1 237 ? -13.187 0.503 5.107 1.00 91.19 237 GLY A C 1
ATOM 1911 O O . GLY A 1 237 ? -13.492 1.618 4.692 1.00 91.19 237 GLY A O 1
ATOM 1912 N N . THR A 1 238 ? -14.068 -0.499 5.163 1.00 92.06 238 THR A N 1
ATOM 1913 C CA . THR A 1 238 ? -15.470 -0.425 4.716 1.00 92.06 238 THR A CA 1
ATOM 1914 C C . THR A 1 238 ? -16.230 0.729 5.373 1.00 92.06 238 THR A C 1
ATOM 1916 O O . THR A 1 238 ? -17.076 1.346 4.731 1.00 92.06 238 THR A O 1
ATOM 1919 N N . ILE A 1 239 ? -15.911 1.075 6.630 1.00 91.25 239 ILE A N 1
ATOM 1920 C CA . ILE A 1 239 ? -16.505 2.241 7.302 1.00 91.25 239 ILE A CA 1
ATOM 1921 C C . ILE A 1 239 ? -16.156 3.517 6.530 1.00 91.25 239 ILE A C 1
ATOM 1923 O O . ILE A 1 239 ? -17.039 4.321 6.243 1.00 91.25 239 ILE A O 1
ATOM 1927 N N . ASN A 1 240 ? -14.883 3.693 6.170 1.00 90.25 240 ASN A N 1
ATOM 1928 C CA . ASN A 1 240 ? -14.422 4.869 5.434 1.00 90.25 240 ASN A CA 1
ATOM 1929 C C . ASN A 1 240 ? -15.063 4.944 4.041 1.00 90.25 240 ASN A C 1
ATOM 1931 O O . ASN A 1 240 ? -15.543 6.003 3.649 1.00 90.25 240 ASN A O 1
ATOM 1935 N N . LEU A 1 241 ? -15.148 3.808 3.338 1.00 90.06 241 LEU A N 1
ATOM 1936 C CA . LEU A 1 241 ? -15.816 3.719 2.033 1.00 90.06 241 LEU A CA 1
ATOM 1937 C C . LEU A 1 241 ? -17.299 4.089 2.127 1.00 90.06 241 LEU A C 1
ATOM 1939 O O . LEU A 1 241 ? -17.790 4.878 1.328 1.00 90.06 241 LEU A O 1
ATOM 1943 N N . PHE A 1 242 ? -18.003 3.603 3.155 1.00 90.50 242 PHE A N 1
ATOM 1944 C CA . PHE A 1 242 ? -19.396 3.973 3.403 1.00 90.50 242 PHE A CA 1
ATOM 1945 C C . PHE A 1 242 ? -19.563 5.488 3.589 1.00 90.50 242 PHE A C 1
ATOM 1947 O O . PHE A 1 242 ? -20.456 6.086 2.992 1.00 90.50 242 PHE A O 1
ATOM 1954 N N . PHE A 1 243 ? -18.703 6.132 4.385 1.00 88.88 243 PHE A N 1
ATOM 1955 C CA . PHE A 1 243 ? -18.745 7.588 4.552 1.00 88.88 243 PHE A CA 1
ATOM 1956 C C . PHE A 1 243 ? -18.421 8.325 3.242 1.00 88.88 243 PHE A C 1
ATOM 1958 O 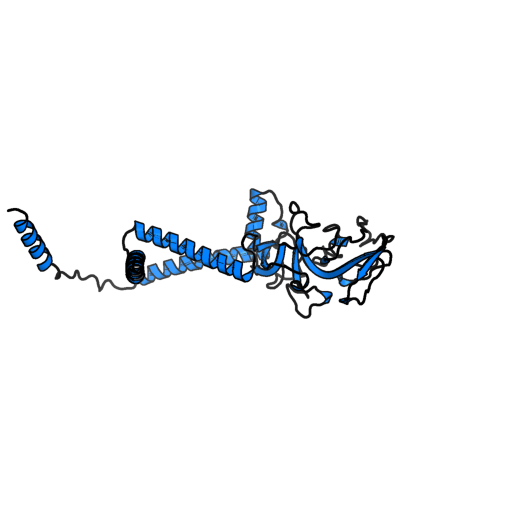O . PHE A 1 243 ? -19.111 9.287 2.904 1.00 88.88 243 PHE A O 1
ATOM 1965 N N . ASN A 1 244 ? -17.430 7.866 2.478 1.00 87.44 244 ASN A N 1
ATOM 1966 C CA . ASN A 1 244 ? -17.073 8.461 1.188 1.00 87.44 244 ASN A CA 1
ATOM 1967 C C . ASN A 1 244 ? -18.202 8.347 0.157 1.00 87.44 244 ASN A C 1
ATOM 1969 O O . ASN A 1 244 ? -18.464 9.305 -0.567 1.00 87.44 244 ASN A O 1
ATOM 1973 N N . ASP A 1 245 ? -18.913 7.225 0.122 1.00 88.81 245 ASP A N 1
ATOM 1974 C CA . ASP A 1 245 ? -20.039 7.039 -0.790 1.00 88.81 245 ASP A CA 1
ATOM 1975 C C . ASP A 1 245 ? -21.249 7.891 -0.365 1.00 88.81 245 ASP A C 1
ATOM 1977 O O . ASP A 1 245 ? -21.853 8.580 -1.187 1.00 88.81 245 ASP A O 1
ATOM 1981 N N . VAL A 1 246 ? -21.567 7.930 0.937 1.00 88.69 246 VAL A N 1
ATOM 1982 C CA . VAL A 1 246 ? -22.710 8.695 1.474 1.00 88.69 246 VAL A CA 1
ATOM 1983 C C . VAL A 1 246 ? -22.511 10.208 1.359 1.00 88.69 246 VAL A C 1
ATOM 1985 O O . VAL A 1 246 ? -23.456 10.925 1.026 1.00 88.69 246 VAL A O 1
ATOM 1988 N N . PHE A 1 247 ? -21.312 10.710 1.667 1.00 88.06 247 PHE A N 1
ATOM 1989 C CA . PHE A 1 247 ? -21.045 12.151 1.753 1.00 88.06 247 PHE A CA 1
ATOM 1990 C C . PHE A 1 247 ? -20.284 12.708 0.547 1.00 88.06 247 PHE A C 1
ATOM 1992 O O . PHE A 1 247 ? -20.428 13.889 0.237 1.00 88.06 247 PHE A O 1
ATOM 1999 N N . GLY A 1 248 ? -19.481 11.883 -0.123 1.00 80.75 248 GLY A N 1
ATOM 2000 C CA . GLY A 1 248 ? -18.654 12.270 -1.268 1.00 80.75 248 GLY A CA 1
ATOM 2001 C C . GLY A 1 248 ? -19.215 11.842 -2.624 1.00 80.75 248 GLY A C 1
ATOM 2002 O O . GLY A 1 248 ? -18.688 12.272 -3.645 1.00 80.75 248 GLY A O 1
ATOM 2003 N N . GLY A 1 249 ? -20.272 11.019 -2.660 1.00 79.81 249 GLY A N 1
ATOM 2004 C CA . GLY A 1 249 ? -20.884 10.547 -3.905 1.00 79.81 249 GLY A CA 1
ATOM 2005 C C . GLY A 1 249 ? -19.997 9.601 -4.721 1.00 79.81 249 GLY A C 1
ATOM 2006 O O . GLY A 1 249 ? -20.248 9.417 -5.913 1.00 79.81 249 GLY A O 1
ATOM 2007 N N . LYS A 1 250 ? -18.958 9.021 -4.102 1.00 78.81 250 LYS A N 1
ATOM 2008 C CA . LYS A 1 250 ? -18.213 7.896 -4.677 1.00 78.81 250 LYS A CA 1
ATOM 2009 C C . LYS A 1 250 ? -19.101 6.628 -4.659 1.00 78.81 250 LYS A C 1
ATOM 2011 O O . LYS A 1 250 ? -20.149 6.598 -4.020 1.00 78.81 250 LYS A O 1
ATOM 2016 N N . ASP A 1 251 ? -18.720 5.606 -5.423 1.00 84.31 251 ASP A N 1
ATOM 2017 C CA . ASP A 1 251 ? -19.425 4.312 -5.495 1.00 84.31 251 ASP A CA 1
ATOM 2018 C C . ASP A 1 251 ? -18.402 3.182 -5.306 1.00 84.31 251 ASP A C 1
ATOM 2020 O O . ASP A 1 251 ? -18.118 2.401 -6.218 1.00 84.31 251 ASP A O 1
ATOM 2024 N N . THR A 1 252 ? -17.743 3.199 -4.146 1.00 85.06 252 THR A N 1
ATOM 2025 C CA . THR A 1 252 ? -16.625 2.314 -3.777 1.00 85.06 252 THR A CA 1
ATOM 2026 C C . THR A 1 252 ? -17.084 1.099 -2.979 1.00 85.06 252 THR A C 1
ATOM 2028 O O . THR A 1 252 ? -16.496 0.024 -3.097 1.00 85.06 252 THR A O 1
ATOM 2031 N N . LEU A 1 253 ? -18.184 1.212 -2.230 1.00 86.12 253 LEU A N 1
ATOM 2032 C CA . LEU A 1 253 ? -18.715 0.144 -1.385 1.00 86.12 253 LEU A CA 1
ATOM 2033 C C . LEU A 1 253 ? -19.176 -1.070 -2.201 1.00 86.12 253 LEU A C 1
ATOM 2035 O O . LEU A 1 253 ? -19.125 -2.192 -1.705 1.00 86.12 253 LEU A O 1
ATOM 2039 N N . LYS A 1 254 ? -19.566 -0.878 -3.468 1.00 86.25 254 LYS A N 1
ATOM 2040 C CA . LYS A 1 254 ? -19.921 -1.983 -4.376 1.00 86.25 254 LYS A CA 1
ATOM 2041 C C . LYS A 1 254 ? -18.765 -2.951 -4.647 1.00 86.25 254 LYS A C 1
ATOM 2043 O O . LYS A 1 254 ? -19.018 -4.073 -5.077 1.00 86.25 254 LYS A O 1
ATOM 2048 N N . ASN A 1 255 ? -17.522 -2.502 -4.453 1.00 85.44 255 ASN A N 1
ATOM 2049 C CA . ASN A 1 255 ? -16.333 -3.329 -4.637 1.00 85.44 255 ASN A CA 1
ATOM 2050 C C . ASN A 1 255 ? -16.063 -4.206 -3.406 1.00 85.44 255 ASN A C 1
ATOM 2052 O O . ASN A 1 255 ? -15.314 -5.168 -3.509 1.00 85.44 255 ASN A O 1
ATOM 2056 N N . VAL A 1 256 ? -16.663 -3.890 -2.252 1.00 86.69 256 VAL A N 1
ATOM 2057 C CA . VAL A 1 256 ? -16.497 -4.658 -1.015 1.00 86.69 256 VAL A CA 1
ATOM 2058 C C . VAL A 1 256 ? -17.382 -5.898 -1.064 1.00 86.69 256 VAL A C 1
ATOM 2060 O O . VAL A 1 256 ? -18.592 -5.812 -1.290 1.00 86.69 256 VAL A O 1
ATOM 2063 N N . HIS A 1 257 ? -16.793 -7.065 -0.804 1.00 85.81 257 HIS A N 1
ATOM 2064 C CA . HIS A 1 257 ? -17.552 -8.311 -0.741 1.00 85.81 257 HIS A CA 1
ATOM 2065 C C . HIS A 1 257 ? -18.574 -8.278 0.410 1.00 85.81 257 HIS A C 1
ATOM 2067 O O . HIS A 1 257 ? -18.327 -7.757 1.500 1.00 85.81 257 HIS A O 1
ATOM 2073 N N . GLY A 1 258 ? -19.772 -8.821 0.168 1.00 83.62 258 GLY A N 1
ATOM 2074 C CA . GLY A 1 258 ? -20.887 -8.721 1.121 1.00 83.62 258 GLY A CA 1
ATOM 2075 C C . GLY A 1 258 ? -20.645 -9.454 2.447 1.00 83.62 258 GLY A C 1
ATOM 2076 O O . GLY A 1 258 ? -21.223 -9.101 3.473 1.00 83.62 258 GLY A O 1
ATOM 2077 N N . ASP A 1 259 ? -19.777 -10.456 2.438 1.00 83.31 259 ASP A N 1
ATOM 2078 C CA . ASP A 1 259 ? -19.322 -11.190 3.614 1.00 83.31 259 ASP A CA 1
ATOM 2079 C C . ASP A 1 259 ? -18.358 -10.362 4.489 1.00 83.31 259 ASP A C 1
ATOM 2081 O O . ASP A 1 259 ? -18.506 -10.372 5.712 1.00 83.31 259 ASP A O 1
ATOM 2085 N N . SER A 1 260 ? -17.476 -9.547 3.901 1.00 85.69 260 SER A N 1
ATOM 2086 C CA . SER A 1 260 ? -16.659 -8.555 4.622 1.00 85.69 260 SER A CA 1
ATOM 2087 C C . SER A 1 260 ? -17.525 -7.547 5.387 1.00 85.69 260 SER A C 1
ATOM 2089 O O . SER A 1 260 ? -17.248 -7.229 6.546 1.00 85.69 260 SER A O 1
ATOM 2091 N N . ILE A 1 261 ? -18.641 -7.105 4.793 1.00 87.50 261 ILE A N 1
ATOM 2092 C CA . ILE A 1 261 ? -19.611 -6.221 5.466 1.00 87.50 261 ILE A CA 1
ATOM 2093 C C . ILE A 1 261 ? -20.242 -6.925 6.679 1.00 87.50 261 ILE A C 1
ATOM 2095 O O . ILE A 1 261 ? -20.387 -6.323 7.745 1.00 87.50 261 ILE A O 1
ATOM 2099 N N . GLN A 1 262 ? -20.601 -8.207 6.553 1.00 89.56 262 GLN A N 1
ATOM 2100 C CA . GLN A 1 262 ? -21.153 -8.982 7.671 1.00 89.56 262 GLN A CA 1
ATOM 2101 C C . GLN A 1 262 ? -20.141 -9.122 8.813 1.00 89.56 262 GLN A C 1
ATOM 2103 O O . GLN A 1 262 ? -20.502 -8.927 9.977 1.00 89.56 262 GLN A O 1
ATOM 2108 N N . CYS A 1 263 ? -18.877 -9.402 8.489 1.00 89.31 263 CYS A N 1
ATOM 2109 C CA . CYS A 1 263 ? -17.798 -9.475 9.470 1.00 89.31 263 CYS A CA 1
ATOM 2110 C C . CYS A 1 263 ? -17.605 -8.146 10.206 1.00 89.31 263 CYS A C 1
ATOM 2112 O O . CYS A 1 263 ? -17.493 -8.141 11.434 1.00 89.31 263 CYS A O 1
ATOM 2114 N N . LEU A 1 264 ? -17.661 -7.015 9.494 1.00 91.44 264 LEU A N 1
ATOM 2115 C CA . LEU A 1 264 ? -17.611 -5.694 10.117 1.00 91.44 264 LEU A CA 1
ATOM 2116 C C . LEU A 1 264 ? -18.768 -5.480 11.107 1.00 91.44 264 LEU A C 1
ATOM 2118 O O . LEU A 1 264 ? -18.549 -5.010 12.224 1.00 91.44 264 LEU A O 1
ATOM 2122 N N . VAL A 1 265 ? -19.998 -5.841 10.730 1.00 92.12 265 VAL A N 1
ATOM 2123 C CA . VAL A 1 265 ? -21.163 -5.707 11.622 1.00 92.12 265 VAL A CA 1
ATOM 2124 C C . VAL A 1 265 ? -20.979 -6.550 12.885 1.00 92.12 265 VAL A C 1
ATOM 2126 O O . VAL A 1 265 ? -21.207 -6.055 13.990 1.00 92.12 265 VAL A O 1
ATOM 2129 N N . ILE A 1 266 ? -20.519 -7.797 12.747 1.00 92.69 266 ILE A N 1
ATOM 2130 C CA . ILE A 1 266 ? -20.231 -8.678 13.888 1.00 92.69 266 ILE A CA 1
ATOM 2131 C C . ILE A 1 266 ? -19.148 -8.065 14.786 1.00 92.69 266 ILE A C 1
ATOM 2133 O O . ILE A 1 266 ? -19.314 -8.032 16.008 1.00 92.69 266 ILE A O 1
ATOM 2137 N N . LEU A 1 267 ? -18.073 -7.532 14.199 1.00 92.19 267 LEU A N 1
ATOM 2138 C CA . LEU A 1 267 ? -16.995 -6.864 14.929 1.00 92.19 267 LEU A CA 1
ATOM 2139 C C . LEU A 1 267 ? -17.524 -5.681 15.755 1.00 92.19 267 LEU A C 1
ATOM 2141 O O . LEU A 1 267 ? -17.224 -5.582 16.946 1.00 92.19 267 LEU A O 1
ATOM 2145 N N . ILE A 1 268 ? -18.355 -4.821 15.158 1.00 93.94 268 ILE A N 1
ATOM 2146 C CA . ILE A 1 268 ? -18.971 -3.676 15.849 1.00 93.94 268 ILE A CA 1
ATOM 2147 C C . ILE A 1 268 ? -19.859 -4.154 17.003 1.00 93.94 268 ILE A C 1
ATOM 2149 O O . ILE A 1 268 ? -19.766 -3.621 18.111 1.00 93.94 268 ILE A O 1
ATOM 2153 N N . VAL A 1 269 ? -20.683 -5.184 16.781 1.00 95.75 269 VAL A N 1
ATOM 2154 C CA . VAL A 1 269 ? -21.543 -5.757 17.829 1.00 95.75 269 VAL A CA 1
ATOM 2155 C C . VAL A 1 269 ? -20.708 -6.261 19.005 1.00 95.75 269 VAL A C 1
ATOM 2157 O O . VAL A 1 269 ? -21.050 -5.970 20.151 1.00 95.75 269 VAL A O 1
ATOM 2160 N N . ILE A 1 270 ? -19.598 -6.961 18.754 1.00 95.06 270 ILE A N 1
ATOM 2161 C CA . ILE A 1 270 ? -18.694 -7.445 19.809 1.00 95.06 270 ILE A CA 1
ATOM 2162 C C . ILE A 1 270 ? -18.080 -6.269 20.579 1.00 95.06 270 ILE A C 1
ATOM 2164 O O . ILE A 1 270 ? -18.144 -6.249 21.810 1.00 95.06 270 ILE A O 1
ATOM 2168 N N . LEU A 1 271 ? -17.537 -5.271 19.875 1.00 92.69 271 LEU A N 1
ATOM 2169 C CA . LEU A 1 271 ? -16.889 -4.109 20.492 1.00 92.69 271 LEU A CA 1
ATOM 2170 C C . LEU A 1 271 ? -17.844 -3.304 21.379 1.00 92.69 271 LEU A C 1
ATOM 2172 O O . LEU A 1 271 ? -17.447 -2.869 22.457 1.00 92.69 271 LEU A O 1
ATOM 2176 N N . VAL A 1 272 ? -19.102 -3.144 20.962 1.00 94.50 272 VAL A N 1
ATOM 2177 C CA . VAL A 1 272 ? -20.137 -2.447 21.742 1.00 94.50 272 VAL A CA 1
ATOM 2178 C C . VAL A 1 272 ? -20.653 -3.311 22.898 1.00 94.50 272 VAL A C 1
ATOM 2180 O O . VAL A 1 272 ? -20.946 -2.794 23.976 1.00 94.50 272 VAL A O 1
ATOM 2183 N N . SER A 1 273 ? -20.728 -4.632 22.718 1.00 94.75 273 SER A N 1
ATOM 2184 C CA . SER A 1 273 ? -21.240 -5.547 23.747 1.00 94.75 273 SER A CA 1
ATOM 2185 C C . SER A 1 273 ? -20.317 -5.665 24.961 1.00 94.75 273 SER A C 1
ATOM 2187 O O . SER A 1 273 ? -20.809 -5.855 26.070 1.00 94.75 273 SER A O 1
ATOM 2189 N N . ILE A 1 274 ? -18.996 -5.537 24.787 1.00 94.44 274 ILE A N 1
ATOM 2190 C CA . ILE A 1 274 ? -18.015 -5.642 25.883 1.00 94.44 274 ILE A CA 1
ATOM 2191 C C . ILE A 1 274 ? -18.241 -4.592 26.990 1.00 94.44 274 ILE A C 1
ATOM 2193 O O . ILE A 1 274 ? -18.446 -5.004 28.134 1.00 94.44 274 ILE A O 1
ATOM 2197 N N . PRO A 1 275 ? -18.227 -3.269 26.720 1.00 93.44 275 PRO A N 1
ATOM 2198 C CA . PRO A 1 275 ? -18.416 -2.262 27.765 1.00 93.44 275 PRO A CA 1
ATOM 2199 C C . PRO A 1 275 ? -19.799 -2.369 28.412 1.00 93.44 275 PRO A C 1
ATOM 2201 O O . PRO A 1 275 ? -19.897 -2.360 29.635 1.00 93.44 275 PRO A O 1
ATOM 2204 N N . ILE A 1 276 ? -20.851 -2.592 27.617 1.00 93.81 276 ILE A N 1
ATOM 2205 C CA . ILE A 1 276 ? -22.212 -2.793 28.136 1.00 93.81 276 ILE A CA 1
ATOM 2206 C C . ILE A 1 276 ? -22.260 -4.017 29.061 1.00 93.81 276 ILE A C 1
ATOM 2208 O O . ILE A 1 276 ? -22.863 -3.973 30.132 1.00 93.81 276 ILE A O 1
ATOM 2212 N N . GLY A 1 277 ? -21.604 -5.113 28.678 1.00 93.25 277 GLY A N 1
ATOM 2213 C CA . GLY A 1 277 ? -21.507 -6.321 29.490 1.00 93.25 277 GLY A CA 1
ATOM 2214 C C . GLY A 1 277 ? -20.766 -6.091 30.808 1.00 93.25 277 GLY A C 1
ATOM 2215 O O . GLY A 1 277 ? -21.218 -6.574 31.847 1.00 93.25 277 GLY A O 1
ATOM 2216 N N . LEU A 1 278 ? -19.669 -5.326 30.787 1.00 92.19 278 LEU A N 1
ATOM 2217 C CA . LEU A 1 278 ? -18.923 -4.940 31.990 1.00 92.19 278 LEU A CA 1
ATOM 2218 C C . LEU A 1 278 ? -19.763 -4.057 32.925 1.00 92.19 278 LEU A C 1
ATOM 2220 O O . LEU A 1 278 ? -19.775 -4.302 34.134 1.00 92.19 278 LEU A O 1
ATOM 2224 N N . ASP A 1 279 ? -20.512 -3.101 32.377 1.00 89.75 279 ASP A N 1
ATOM 2225 C CA . ASP A 1 279 ? -21.408 -2.228 33.142 1.00 89.75 279 ASP A CA 1
ATOM 2226 C C . ASP A 1 279 ? -22.551 -3.018 33.787 1.00 89.75 279 ASP A C 1
ATOM 2228 O O . ASP A 1 279 ? -22.814 -2.885 34.987 1.00 89.75 279 ASP A O 1
ATOM 2232 N N . LEU A 1 280 ? -23.197 -3.904 33.022 1.00 93.12 280 LEU A N 1
ATOM 2233 C CA . LEU A 1 280 ? -24.239 -4.794 33.537 1.00 93.12 280 LEU A CA 1
ATOM 2234 C C . LEU A 1 280 ? -23.685 -5.719 34.625 1.00 93.12 280 LEU A C 1
ATOM 2236 O O . LEU A 1 280 ? -24.306 -5.876 35.679 1.00 93.12 280 LEU A O 1
ATOM 2240 N N . TYR A 1 281 ? -22.507 -6.307 34.409 1.00 93.25 281 TYR A N 1
ATOM 2241 C CA . TYR A 1 281 ? -21.850 -7.150 35.404 1.00 93.25 281 TYR A CA 1
ATOM 2242 C C . TYR A 1 281 ? -21.558 -6.381 36.699 1.00 93.25 281 TYR A C 1
ATOM 2244 O O . TYR A 1 281 ? -21.876 -6.873 37.785 1.00 93.25 281 TYR A O 1
ATOM 2252 N N . GLY A 1 282 ? -21.019 -5.161 36.600 1.00 90.50 282 GLY A N 1
ATOM 2253 C CA . GLY A 1 282 ? -20.786 -4.282 37.746 1.00 90.50 282 GLY A CA 1
ATOM 2254 C C . GLY A 1 282 ? -22.079 -3.943 38.491 1.00 90.50 282 GLY A C 1
ATOM 2255 O O . GLY A 1 282 ? -22.143 -4.075 39.715 1.00 90.50 282 GLY A O 1
ATOM 2256 N N . TYR A 1 283 ? -23.139 -3.603 37.755 1.00 90.88 283 TYR A N 1
ATOM 2257 C CA . TYR A 1 283 ? -24.462 -3.330 38.316 1.00 90.88 283 TYR A CA 1
ATOM 2258 C C . TYR A 1 283 ? -25.019 -4.527 39.106 1.00 90.88 283 TYR A C 1
ATOM 2260 O O . TYR A 1 283 ? -25.453 -4.377 40.252 1.00 90.88 283 TYR A O 1
ATOM 2268 N N . PHE A 1 284 ? -24.968 -5.736 38.539 1.00 91.88 284 PHE A N 1
ATOM 2269 C CA . PHE A 1 284 ? -25.478 -6.937 39.208 1.00 91.88 284 PHE A CA 1
ATOM 2270 C C . PHE A 1 284 ? -24.596 -7.411 40.365 1.00 91.88 284 PHE A C 1
ATOM 2272 O O . PHE A 1 284 ? -25.128 -7.922 41.353 1.00 91.88 284 PHE A O 1
ATOM 2279 N N . LYS A 1 285 ? -23.272 -7.242 40.278 1.00 90.00 285 LYS A N 1
ATOM 2280 C CA . LYS A 1 285 ? -22.349 -7.554 41.375 1.00 90.00 285 LYS A CA 1
ATOM 2281 C C . LYS A 1 285 ? -22.624 -6.665 42.589 1.00 90.00 285 LYS A C 1
ATOM 2283 O O . LYS A 1 285 ? -22.798 -7.190 43.685 1.00 90.00 285 LYS A O 1
ATOM 2288 N N . ASN A 1 286 ? -22.777 -5.358 42.378 1.00 84.12 286 ASN A N 1
ATOM 2289 C CA . ASN A 1 286 ? -23.072 -4.401 43.449 1.00 84.12 286 ASN A CA 1
ATOM 2290 C C . ASN A 1 286 ? -24.441 -4.650 44.104 1.00 84.12 286 ASN A C 1
ATOM 2292 O O . ASN A 1 286 ? -24.631 -4.340 45.273 1.00 84.12 286 ASN A O 1
ATOM 2296 N N . LYS A 1 287 ? -25.394 -5.249 43.378 1.00 77.44 287 LYS A N 1
ATOM 2297 C CA . LYS A 1 287 ? -26.704 -5.640 43.925 1.00 77.44 287 LYS A CA 1
ATOM 2298 C C . LYS A 1 287 ? -26.659 -6.924 44.772 1.00 77.44 287 LYS A C 1
ATOM 2300 O O . LYS A 1 287 ? -27.586 -7.164 45.541 1.00 77.44 287 LYS A O 1
ATOM 2305 N N . LYS A 1 288 ? -25.629 -7.766 44.613 1.00 64.62 288 LYS A N 1
ATOM 2306 C CA . LYS A 1 288 ? -25.459 -9.027 45.359 1.00 64.62 288 LYS A CA 1
ATOM 2307 C C . LYS A 1 288 ? -24.663 -8.874 46.658 1.00 64.62 288 LYS A C 1
ATOM 2309 O O . LYS A 1 288 ? -24.743 -9.776 47.486 1.00 64.62 288 LYS A O 1
ATOM 2314 N N . GLU A 1 289 ? -23.922 -7.783 46.852 1.00 52.50 289 GLU A N 1
ATOM 2315 C CA . GLU A 1 289 ? -23.304 -7.489 48.150 1.00 52.50 289 GLU A CA 1
ATOM 2316 C C . GLU A 1 289 ? -24.392 -7.059 49.154 1.00 52.50 289 GLU A C 1
ATOM 2318 O O . GLU A 1 289 ? -25.092 -6.072 48.911 1.00 52.50 289 GLU A O 1
ATOM 2323 N N . PRO A 1 290 ? -24.598 -7.796 50.264 1.00 45.44 290 PRO A N 1
ATOM 2324 C CA . PRO A 1 290 ? -25.572 -7.416 51.276 1.00 45.44 290 PRO A CA 1
ATOM 2325 C C . PRO A 1 290 ? -25.170 -6.096 51.936 1.00 45.44 290 PRO A C 1
ATOM 2327 O O . PRO A 1 290 ? -24.000 -5.841 52.220 1.00 45.44 290 PRO A O 1
ATOM 2330 N N . ILE A 1 291 ? -26.175 -5.277 52.225 1.00 50.91 291 ILE A N 1
ATOM 2331 C CA . ILE A 1 291 ? -26.096 -4.057 53.027 1.00 50.91 291 ILE A CA 1
ATOM 2332 C C . ILE A 1 291 ? -25.688 -4.446 54.461 1.00 50.91 291 ILE A C 1
ATOM 2334 O O . ILE A 1 291 ? -26.547 -4.577 55.324 1.00 50.91 291 ILE A O 1
ATOM 2338 N N . GLU A 1 292 ? -24.403 -4.679 54.737 1.00 43.19 292 GLU A N 1
ATOM 2339 C CA . GLU A 1 292 ? -23.936 -4.973 56.108 1.00 43.19 292 GLU A CA 1
ATOM 2340 C C . GLU A 1 292 ? -22.890 -3.977 56.638 1.00 43.19 292 GLU A C 1
ATOM 2342 O O . GLU A 1 292 ? -22.606 -3.966 57.830 1.00 43.19 292 GLU A O 1
ATOM 2347 N N . ASN A 1 293 ? -22.413 -3.034 55.813 1.00 41.44 293 ASN A N 1
ATOM 2348 C CA . ASN A 1 293 ? -21.413 -2.039 56.237 1.00 41.44 293 ASN A CA 1
ATOM 2349 C C . ASN A 1 293 ? -21.925 -0.594 56.384 1.00 41.44 293 ASN A C 1
ATOM 2351 O O . ASN A 1 293 ? -21.134 0.298 56.670 1.00 41.44 293 ASN A O 1
ATOM 2355 N N . ASN A 1 294 ? -23.236 -0.346 56.293 1.00 39.34 294 ASN A N 1
ATOM 2356 C CA . ASN A 1 294 ? -23.821 0.959 56.639 1.00 39.34 294 ASN A CA 1
ATOM 2357 C C . ASN A 1 294 ? -24.412 0.949 58.058 1.00 39.34 294 ASN A C 1
ATOM 2359 O O . ASN A 1 294 ? -25.601 1.195 58.259 1.00 39.34 294 ASN A O 1
ATOM 2363 N N . LYS A 1 295 ? -23.569 0.690 59.065 1.00 32.19 295 LYS A N 1
ATOM 2364 C CA . LYS A 1 295 ? -23.800 1.248 60.405 1.00 32.19 295 LYS A CA 1
ATOM 2365 C C . LYS A 1 295 ? -23.271 2.685 60.368 1.00 32.19 295 LYS A C 1
ATOM 2367 O O . LYS A 1 295 ? -22.092 2.855 60.064 1.00 32.19 295 LYS A O 1
ATOM 2372 N N . PRO A 1 296 ? -24.074 3.722 60.660 1.00 32.59 296 PRO A N 1
ATOM 2373 C CA . PRO A 1 296 ? -23.506 5.042 60.872 1.00 32.59 296 PRO A CA 1
ATOM 2374 C C . PRO A 1 296 ? -22.564 4.942 62.076 1.00 32.59 296 PRO A C 1
ATOM 2376 O O . PRO A 1 296 ? -22.991 4.567 63.168 1.00 32.59 296 PRO A O 1
ATOM 2379 N N . SER A 1 297 ? -21.279 5.233 61.874 1.00 33.84 297 SER A N 1
ATOM 2380 C CA . SER A 1 297 ? -20.310 5.416 62.952 1.00 33.84 297 SER A CA 1
ATOM 2381 C C . SER A 1 297 ? -20.666 6.694 63.712 1.00 33.84 297 SER A C 1
ATOM 2383 O O . SER A 1 297 ? -20.099 7.766 63.497 1.00 33.84 297 SER A O 1
ATOM 2385 N N . SER A 1 298 ? -21.672 6.600 64.572 1.00 40.53 298 SER A N 1
ATOM 2386 C CA . SER A 1 298 ? -22.004 7.606 65.565 1.00 40.53 298 SER A CA 1
ATOM 2387 C C . SER A 1 298 ? -20.952 7.576 66.672 1.00 40.53 298 SER A C 1
ATOM 2389 O O . SER A 1 298 ? -21.249 7.071 67.744 1.00 40.53 298 SER A O 1
ATOM 2391 N N . GLU A 1 299 ? -19.724 8.047 66.423 1.00 46.44 299 GLU A N 1
ATOM 2392 C CA . GLU A 1 299 ? -18.777 8.294 67.530 1.00 46.44 299 GLU A CA 1
ATOM 2393 C C . GLU A 1 299 ? -17.569 9.205 67.252 1.00 46.44 299 GLU A C 1
ATOM 2395 O O . GLU A 1 299 ? -16.833 9.516 68.183 1.00 46.44 299 GLU A O 1
ATOM 2400 N N . GLU A 1 300 ? -17.395 9.773 66.056 1.00 44.66 300 GLU A N 1
ATOM 2401 C CA . GLU A 1 300 ? -16.380 10.817 65.845 1.00 44.66 300 GLU A CA 1
ATOM 2402 C C . GLU A 1 300 ? -17.034 12.159 65.514 1.00 44.66 300 GLU A C 1
ATOM 2404 O O . GLU A 1 300 ? -17.399 12.415 64.371 1.00 44.66 300 GLU A O 1
ATOM 2409 N N . LYS A 1 301 ? -17.216 12.987 66.555 1.00 44.44 301 LYS A N 1
ATOM 2410 C CA . LYS A 1 301 ? -17.079 14.467 66.594 1.00 44.44 301 LYS A CA 1
ATOM 2411 C C . LYS A 1 301 ? -17.748 15.117 67.831 1.00 44.44 301 LYS A C 1
ATOM 2413 O O . LYS A 1 301 ? -18.637 15.955 67.685 1.00 44.44 301 LYS A O 1
ATOM 2418 N N . PRO A 1 302 ? -17.279 14.841 69.065 1.00 41.84 302 PRO A N 1
ATOM 2419 C CA . PRO A 1 302 ? -17.432 15.802 70.167 1.00 41.84 302 PRO A CA 1
ATOM 2420 C C . PRO A 1 302 ? -16.209 16.716 70.364 1.00 41.84 302 PRO A C 1
ATOM 2422 O O . PRO A 1 302 ? -16.338 17.750 71.016 1.00 41.84 302 PRO A O 1
ATOM 2425 N N . LEU A 1 303 ? -15.028 16.362 69.828 1.00 43.06 303 LEU A N 1
ATOM 2426 C CA . LEU A 1 303 ? -13.789 17.125 70.061 1.00 43.06 303 LEU A CA 1
ATOM 2427 C C . LEU A 1 303 ? -13.560 18.286 69.080 1.00 43.06 303 LEU A C 1
ATOM 2429 O O . LEU A 1 303 ? -13.144 19.351 69.523 1.00 43.06 303 LEU A O 1
ATOM 2433 N N . GLU A 1 304 ? -13.873 18.135 67.788 1.00 47.22 304 GLU A N 1
ATOM 2434 C CA . GLU A 1 304 ? -13.700 19.235 66.816 1.00 47.22 304 GLU A CA 1
ATOM 2435 C C . GLU A 1 304 ? -14.638 20.414 67.100 1.00 47.22 304 GLU A C 1
ATOM 2437 O O . GLU A 1 304 ? -14.235 21.565 66.984 1.00 47.22 304 GLU A O 1
ATOM 2442 N N . LYS A 1 305 ? -15.860 20.140 67.576 1.00 47.06 305 LYS A N 1
ATOM 2443 C CA . LYS A 1 305 ? -16.840 21.189 67.885 1.00 47.06 305 LYS A CA 1
ATOM 2444 C C . LYS A 1 305 ? -16.434 22.043 69.095 1.00 47.06 305 LYS A C 1
ATOM 2446 O O . LYS A 1 305 ? -16.695 23.236 69.110 1.00 47.06 305 LYS A O 1
ATOM 2451 N N . LYS A 1 306 ? -15.744 21.455 70.084 1.00 49.84 306 LYS A N 1
ATOM 2452 C CA . LYS A 1 306 ? -15.215 22.202 71.240 1.00 49.84 306 LYS A CA 1
ATOM 2453 C C . LYS A 1 306 ? -14.011 23.077 70.888 1.00 49.84 306 LYS A C 1
ATOM 2455 O O . LYS A 1 306 ? -13.825 24.107 71.525 1.00 49.84 306 LYS A O 1
ATOM 2460 N N . LEU A 1 307 ? -13.208 22.675 69.900 1.00 49.38 307 LEU A N 1
ATOM 2461 C CA . LEU A 1 307 ? -12.021 23.427 69.491 1.00 49.38 307 LEU A CA 1
ATOM 2462 C C . LEU A 1 307 ? -12.393 24.684 68.686 1.00 49.38 307 LEU A C 1
ATOM 2464 O O . LEU A 1 307 ? -11.774 25.731 68.869 1.00 49.38 307 LEU A O 1
ATOM 2468 N N . ASP A 1 308 ? -13.432 24.595 67.850 1.00 52.78 308 ASP A N 1
ATOM 2469 C CA . ASP A 1 308 ? -13.945 25.735 67.080 1.00 52.78 308 ASP A CA 1
ATOM 2470 C C . ASP A 1 308 ? -14.643 26.777 67.973 1.00 52.78 308 ASP A C 1
ATOM 2472 O O . ASP A 1 308 ? -14.443 27.978 67.775 1.00 52.78 308 ASP A O 1
ATOM 2476 N N . ASP A 1 309 ? -15.383 26.344 69.002 1.00 54.56 309 ASP A N 1
ATOM 2477 C CA . ASP A 1 309 ? -16.059 27.251 69.942 1.00 54.56 309 ASP A CA 1
ATOM 2478 C C . ASP A 1 309 ? -15.055 28.016 70.844 1.00 54.56 309 ASP A C 1
ATOM 2480 O O . ASP A 1 309 ? -15.242 29.206 71.108 1.00 54.56 309 ASP A O 1
ATOM 2484 N N . GLU A 1 310 ? -13.941 27.390 71.259 1.00 56.16 310 GLU A N 1
ATOM 2485 C CA . GLU A 1 310 ? -12.860 28.074 72.003 1.00 56.16 310 GLU A CA 1
ATOM 2486 C C . GLU A 1 310 ? -12.063 29.062 71.136 1.00 56.16 310 GLU A C 1
ATOM 2488 O O . GLU A 1 310 ? -11.610 30.104 71.625 1.00 56.16 310 GLU A O 1
ATOM 2493 N N . LEU A 1 311 ? -11.891 28.765 69.844 1.00 51.59 311 LEU A N 1
ATOM 2494 C CA . LEU A 1 311 ? -11.236 29.669 68.898 1.00 51.59 311 LEU A CA 1
ATOM 2495 C C . LEU A 1 311 ? -12.109 30.894 68.598 1.00 51.59 311 LEU A C 1
ATOM 2497 O O . LEU A 1 311 ? -11.574 31.999 68.513 1.00 51.59 311 LEU A O 1
ATOM 2501 N N . PHE A 1 312 ? -13.432 30.738 68.509 1.00 48.47 312 PHE A N 1
ATOM 2502 C CA . PHE A 1 312 ? -14.349 31.841 68.200 1.00 48.47 312 PHE A CA 1
ATOM 2503 C C . PHE A 1 312 ? -14.484 32.873 69.334 1.00 48.47 312 PHE A C 1
ATOM 2505 O O . PHE A 1 312 ? -14.568 34.073 69.063 1.00 48.47 312 PHE A O 1
ATOM 2512 N N . GLU A 1 313 ? -14.436 32.450 70.601 1.00 55.91 313 GLU A N 1
ATOM 2513 C CA . GLU A 1 313 ? -14.470 33.365 71.759 1.00 55.91 313 GLU A CA 1
ATOM 2514 C C . GLU A 1 313 ? -13.180 34.192 71.903 1.00 55.91 313 GLU A C 1
ATOM 2516 O O . GLU A 1 313 ? -13.205 35.334 72.365 1.00 55.91 313 GLU A O 1
ATOM 2521 N N . LYS A 1 314 ? -12.039 33.672 71.431 1.00 54.84 314 LYS A N 1
ATOM 2522 C CA . LYS A 1 314 ? -10.747 34.372 71.513 1.00 54.84 314 LYS A CA 1
ATOM 2523 C C . LYS A 1 314 ? -10.582 35.503 70.490 1.00 54.84 314 LYS A C 1
ATOM 2525 O O . LYS A 1 314 ? -9.696 36.333 70.660 1.00 54.84 314 LYS A O 1
ATOM 2530 N N . PHE A 1 315 ? -11.432 35.555 69.462 1.00 52.41 315 PHE A N 1
ATOM 2531 C CA . PHE A 1 315 ? -11.446 36.614 68.443 1.00 52.41 315 PHE A CA 1
ATOM 2532 C C . PHE A 1 315 ? -12.449 37.744 68.734 1.00 52.41 315 PHE A C 1
ATOM 2534 O O . PHE A 1 315 ? -12.550 38.683 67.944 1.00 52.41 315 PHE A O 1
ATOM 2541 N N . LYS A 1 316 ? -13.192 37.676 69.849 1.00 52.56 316 LYS A N 1
ATOM 2542 C CA . LYS A 1 316 ? -14.261 38.634 70.187 1.00 52.56 316 LYS A CA 1
ATOM 2543 C C . LYS A 1 316 ? -13.940 39.577 71.359 1.00 52.56 316 LYS A C 1
ATOM 2545 O O . LYS A 1 316 ? -14.839 40.279 71.824 1.00 52.56 316 LYS A O 1
ATOM 2550 N N . LYS A 1 317 ? -12.683 39.628 71.810 1.00 42.91 317 LYS A N 1
ATOM 2551 C CA . LYS A 1 317 ? -12.159 40.637 72.746 1.00 42.91 317 LYS A CA 1
ATOM 2552 C C . LYS A 1 317 ? -10.956 41.352 72.159 1.00 42.91 317 LYS A C 1
ATOM 2554 O O . LYS A 1 317 ? -10.094 40.656 71.585 1.00 42.91 317 LYS A O 1
#